Protein AF-A0A7M7M5C5-F1 (afdb_monomer_lite)

Sequence (188 aa):
MLNKRVAFPMTSIQAKDKESSLNKPLNMPPPIQSAINLTTASHPPLLCPSNKNNLKGKMNEININKEETLNNVLTNLEAVINEHISEKNSAEEVKKKLDILKTAWLEDKLNNVIYKNILDLSTALREGNIEKADEIHIALMMYHANLCNTWIPGIRHIILGLKTKMKNSNITYSQSSESNLLLTERNE

Organism: Apis mellifera (NCBI:txid7460)

InterPro domains:
  IPR009917 SRA1/Sec31 [PF07304] (43-161)
  IPR040243 Steroid receptor RNA activator 1 [PTHR18834] (2-178)

Radius of gyration: 30.14 Å; chains: 1; bounding box: 101×54×75 Å

Secondary structure (DSSP, 8-state):
----PPPPP------------------PPPP-----------PPP--------------------HHHHHHHHHHHHHHHHHHH---HHHHHHHHHHHHHHHHHHHTT-S-HHHHHHHHHHHHHHHTT-HHHHHHHHHHHHHH-HHHHTTTHHHHHHHHHHHHHHHHHHHHHHHHTTTTTSSS-----

pLDDT: mean 76.06, std 20.79, range [34.88, 97.81]

Structure (mmCIF, N/CA/C/O backbone):
data_AF-A0A7M7M5C5-F1
#
_entry.id   AF-A0A7M7M5C5-F1
#
loop_
_atom_site.group_PDB
_atom_site.id
_atom_site.type_symbol
_atom_site.label_atom_id
_atom_site.label_alt_id
_atom_site.label_comp_id
_atom_site.label_asym_id
_atom_site.label_entity_id
_atom_site.label_seq_id
_atom_site.pdbx_PDB_ins_code
_atom_site.Cartn_x
_atom_site.Cartn_y
_atom_site.Cartn_z
_atom_site.occupancy
_atom_site.B_iso_or_equiv
_atom_site.auth_seq_id
_atom_site.auth_comp_id
_atom_site.auth_asym_id
_atom_site.auth_atom_id
_atom_site.pdbx_PDB_model_num
ATOM 1 N N . MET A 1 1 ? 14.690 -9.804 53.573 1.00 48.06 1 MET A N 1
ATOM 2 C CA . MET A 1 1 ? 15.971 -9.075 53.424 1.00 48.06 1 MET A CA 1
ATOM 3 C C . MET A 1 1 ? 16.200 -8.797 51.945 1.00 48.06 1 MET A C 1
ATOM 5 O O . MET A 1 1 ? 16.058 -9.709 51.144 1.00 48.06 1 MET A O 1
ATOM 9 N N . LEU A 1 2 ? 16.439 -7.532 51.592 1.00 44.91 2 LEU A N 1
ATOM 10 C CA . LEU A 1 2 ? 16.431 -6.990 50.230 1.00 44.91 2 LEU A CA 1
ATOM 11 C C . LEU A 1 2 ? 17.884 -6.753 49.777 1.00 44.91 2 LEU A C 1
ATOM 13 O O . LEU A 1 2 ? 18.568 -5.907 50.349 1.00 44.91 2 LEU A O 1
ATOM 17 N N . ASN A 1 3 ? 18.371 -7.495 48.781 1.00 58.44 3 ASN A N 1
ATOM 18 C CA . ASN A 1 3 ? 19.753 -7.368 48.308 1.00 58.44 3 ASN A CA 1
ATOM 19 C C . ASN A 1 3 ? 19.907 -6.137 47.397 1.00 58.44 3 ASN A C 1
ATOM 21 O O . ASN A 1 3 ? 19.563 -6.180 46.216 1.00 58.44 3 ASN A O 1
ATOM 25 N N . LYS A 1 4 ? 20.440 -5.039 47.948 1.00 68.50 4 LYS A N 1
ATOM 26 C CA . LYS A 1 4 ? 20.888 -3.857 47.196 1.00 68.50 4 LYS A CA 1
ATOM 27 C C . LYS A 1 4 ? 22.273 -4.131 46.603 1.00 68.50 4 LYS A C 1
ATOM 29 O O . LYS A 1 4 ? 23.232 -4.308 47.347 1.00 68.50 4 LYS A O 1
ATOM 34 N N . ARG A 1 5 ? 22.396 -4.164 45.273 1.00 71.69 5 ARG A N 1
ATOM 35 C CA . ARG A 1 5 ? 23.707 -4.196 44.605 1.00 71.69 5 ARG A CA 1
ATOM 36 C C . ARG A 1 5 ? 24.280 -2.779 44.593 1.00 71.69 5 ARG A C 1
ATOM 38 O O . ARG A 1 5 ? 23.645 -1.861 44.083 1.00 71.69 5 ARG A O 1
ATOM 45 N N . VAL A 1 6 ? 25.448 -2.616 45.205 1.00 63.25 6 VAL A N 1
ATOM 46 C CA . VAL A 1 6 ? 26.216 -1.367 45.255 1.00 63.25 6 VAL A CA 1
ATOM 47 C C . VAL A 1 6 ? 26.986 -1.224 43.936 1.00 63.25 6 VAL A C 1
ATOM 49 O O . VAL A 1 6 ? 27.588 -2.192 43.476 1.00 63.25 6 VAL A O 1
ATOM 52 N N . ALA A 1 7 ? 26.931 -0.049 43.303 1.00 72.81 7 ALA A N 1
ATOM 53 C CA . ALA A 1 7 ? 27.700 0.262 42.097 1.00 72.81 7 ALA A CA 1
ATOM 54 C C . ALA A 1 7 ? 29.139 0.680 42.449 1.00 72.81 7 ALA A C 1
ATOM 56 O O . ALA A 1 7 ? 29.374 1.276 43.500 1.00 72.81 7 ALA A O 1
ATOM 57 N N . PHE A 1 8 ? 30.093 0.385 41.561 1.00 62.22 8 PHE A N 1
ATOM 58 C CA . PHE A 1 8 ? 31.498 0.760 41.735 1.00 62.22 8 PHE A CA 1
ATOM 59 C C . PHE A 1 8 ? 31.765 2.209 41.290 1.00 62.22 8 PHE A C 1
ATOM 61 O O . PHE A 1 8 ? 31.200 2.651 40.287 1.00 62.22 8 PHE A O 1
ATOM 68 N N . PRO A 1 9 ? 32.631 2.949 42.006 1.00 62.91 9 PRO A N 1
ATOM 69 C CA . PRO A 1 9 ? 32.950 4.334 41.683 1.00 62.91 9 PRO A CA 1
ATOM 70 C C . PRO A 1 9 ? 33.915 4.421 40.492 1.00 62.91 9 PRO A C 1
ATOM 72 O O . PRO A 1 9 ? 34.994 3.832 40.510 1.00 62.91 9 PRO A O 1
ATOM 75 N N . MET A 1 10 ? 33.541 5.192 39.468 1.00 57.47 10 MET A N 1
ATOM 76 C CA . MET A 1 10 ? 34.440 5.597 38.383 1.00 57.47 10 MET A CA 1
ATOM 77 C C . MET A 1 10 ? 35.409 6.651 38.924 1.00 57.47 10 MET A C 1
ATOM 79 O O . MET A 1 10 ? 35.001 7.760 39.272 1.00 57.47 10 MET A O 1
ATOM 83 N N . THR A 1 11 ? 36.691 6.308 39.024 1.00 56.91 11 THR A N 1
ATOM 84 C CA . THR A 1 11 ? 37.739 7.256 39.399 1.00 56.91 11 THR A CA 1
ATOM 85 C C . THR A 1 11 ? 37.983 8.241 38.257 1.00 56.91 11 THR A C 1
ATOM 87 O O . THR A 1 11 ? 38.370 7.882 37.148 1.00 56.91 11 THR A O 1
ATOM 90 N N . SER A 1 12 ? 37.732 9.515 38.549 1.00 54.50 12 SER A N 1
ATOM 91 C CA . SER A 1 12 ? 38.170 10.658 37.753 1.00 54.50 12 SER A CA 1
ATOM 92 C C . SER A 1 12 ? 39.686 10.796 37.886 1.00 54.50 12 SER A C 1
ATOM 94 O O . SER A 1 12 ? 40.187 10.964 38.997 1.00 54.50 12 SER A O 1
ATOM 96 N N . ILE A 1 13 ? 40.420 10.725 36.775 1.00 53.00 13 ILE A N 1
ATOM 97 C CA . ILE A 1 13 ? 41.834 11.107 36.732 1.00 53.00 13 ILE A CA 1
ATOM 98 C C . ILE A 1 13 ? 41.933 12.383 35.896 1.00 53.00 13 ILE A C 1
ATOM 100 O O . ILE A 1 13 ? 41.930 12.345 34.669 1.00 53.00 13 ILE A O 1
ATOM 104 N N . GLN A 1 14 ? 42.017 13.520 36.588 1.00 49.03 14 GLN A N 1
ATOM 105 C CA . GLN A 1 14 ? 42.686 14.713 36.078 1.00 49.03 14 GLN A CA 1
ATOM 106 C C . GLN A 1 14 ? 44.136 14.692 36.568 1.00 49.03 14 GLN A C 1
ATOM 108 O O . GLN A 1 14 ? 44.372 14.672 37.774 1.00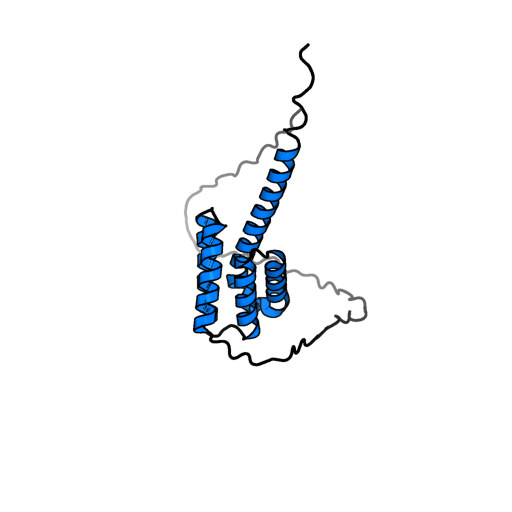 49.03 14 GLN A O 1
ATOM 113 N N . ALA A 1 15 ? 45.096 14.770 35.647 1.00 40.91 15 ALA A N 1
ATOM 114 C CA . ALA A 1 15 ? 46.429 15.301 35.920 1.00 40.91 15 ALA A CA 1
ATOM 115 C C . ALA A 1 15 ? 47.045 15.876 34.632 1.00 40.91 15 ALA A C 1
ATOM 117 O O . ALA A 1 15 ? 46.813 15.371 33.537 1.00 40.91 15 ALA A O 1
ATOM 118 N N . LYS A 1 16 ? 47.766 16.983 34.819 1.00 37.84 16 LYS A N 1
ATOM 119 C CA . LYS A 1 16 ? 48.210 18.002 33.860 1.00 37.84 16 LYS A CA 1
ATOM 120 C C . LYS A 1 16 ? 49.452 17.621 33.034 1.00 37.84 16 LYS A C 1
ATOM 122 O O . LYS A 1 16 ? 50.342 16.944 33.532 1.00 37.84 16 LYS A O 1
ATOM 127 N N . ASP A 1 17 ? 49.484 18.173 31.819 1.00 39.88 17 ASP A N 1
ATOM 128 C CA . ASP A 1 17 ? 50.584 18.640 30.949 1.00 39.88 17 ASP A CA 1
ATOM 129 C C . ASP A 1 17 ? 52.056 18.330 31.314 1.00 39.88 17 ASP A C 1
ATOM 131 O O . ASP A 1 17 ? 52.580 18.863 32.291 1.00 39.88 17 ASP A O 1
ATOM 135 N N . LYS A 1 18 ? 52.788 17.636 30.422 1.00 40.44 18 LYS A N 1
ATOM 136 C CA . LYS A 1 18 ? 53.729 18.240 29.442 1.00 40.44 18 LYS A CA 1
ATOM 137 C C . LYS A 1 18 ? 54.588 17.189 28.699 1.00 40.44 18 LYS A C 1
ATOM 139 O O . LYS A 1 18 ? 55.333 16.440 29.310 1.00 40.44 18 LYS A O 1
ATOM 144 N N . GLU A 1 19 ? 54.533 17.304 27.368 1.00 34.88 19 GLU A N 1
ATOM 145 C CA . GLU A 1 19 ? 55.630 17.185 26.385 1.00 34.88 19 GLU A CA 1
ATOM 146 C C . GLU A 1 19 ? 56.132 15.812 25.865 1.00 34.88 19 GLU A C 1
ATOM 148 O O . GLU A 1 19 ? 56.462 14.891 26.599 1.00 34.88 19 GLU A O 1
ATOM 153 N N . SER A 1 20 ? 56.273 15.793 24.528 1.00 38.62 20 SER A N 1
ATOM 154 C CA . SER A 1 20 ? 57.022 14.875 23.651 1.00 38.62 20 SER A CA 1
ATOM 155 C C . SER A 1 20 ? 56.375 13.560 23.173 1.00 38.62 20 SER A C 1
ATOM 157 O O . SER A 1 20 ? 56.711 12.465 23.605 1.00 38.62 20 SER A O 1
ATOM 159 N N . SER A 1 21 ? 55.501 13.731 22.175 1.00 45.44 21 SER A N 1
ATOM 160 C CA . SER A 1 21 ? 55.434 13.066 20.855 1.00 45.44 21 SER A CA 1
ATOM 161 C C . SER A 1 21 ? 55.885 11.605 20.653 1.00 45.44 21 SER A C 1
ATOM 163 O O . SER A 1 21 ? 57.030 11.230 20.883 1.00 45.44 21 SER A O 1
ATOM 165 N N . LEU A 1 22 ? 54.975 10.898 19.966 1.00 49.28 22 LEU A N 1
ATOM 166 C CA . LEU A 1 22 ? 55.082 9.627 19.245 1.00 49.28 22 LEU A CA 1
ATOM 167 C C . LEU A 1 22 ? 55.002 8.359 20.099 1.00 49.28 22 LEU A C 1
ATOM 169 O O . LEU A 1 22 ? 56.012 7.861 20.566 1.00 49.28 22 LEU A O 1
ATOM 173 N N . ASN A 1 23 ? 53.784 7.813 20.225 1.00 43.50 23 ASN A N 1
ATOM 174 C CA . ASN A 1 23 ? 53.456 6.395 20.004 1.00 43.50 23 ASN A CA 1
ATOM 175 C C . ASN A 1 23 ? 51.927 6.213 20.090 1.00 43.50 23 ASN A C 1
ATOM 177 O O . ASN A 1 23 ? 51.321 6.345 21.149 1.00 43.50 23 ASN A O 1
ATOM 181 N N . LYS A 1 24 ? 51.288 5.946 18.948 1.00 58.41 24 LYS A N 1
ATOM 182 C CA . LYS A 1 24 ? 49.850 5.663 18.827 1.00 58.41 24 LYS A CA 1
ATOM 183 C C . LYS A 1 24 ? 49.624 4.168 19.096 1.00 58.41 24 LYS A C 1
ATOM 185 O O . LYS A 1 24 ? 50.135 3.372 18.309 1.00 58.41 24 LYS A O 1
ATOM 190 N N . PRO A 1 25 ? 48.845 3.743 20.106 1.00 44.62 25 PRO A N 1
ATOM 191 C CA . PRO A 1 25 ? 48.351 2.380 20.129 1.00 44.62 25 PRO A CA 1
ATOM 192 C C . PRO A 1 25 ? 47.195 2.283 19.134 1.00 44.62 25 PRO A C 1
ATOM 194 O O . PRO A 1 25 ? 46.132 2.889 19.278 1.00 44.62 25 PRO A O 1
ATOM 197 N N . LEU A 1 26 ? 47.459 1.551 18.061 1.00 47.94 26 LEU A N 1
ATOM 198 C CA . LEU A 1 26 ? 46.464 1.060 17.132 1.00 47.94 26 LEU A CA 1
ATOM 199 C C . LEU A 1 26 ? 45.606 0.041 17.899 1.00 47.94 26 LEU A C 1
ATOM 201 O O . LEU A 1 26 ? 46.068 -1.063 18.178 1.00 47.94 26 LEU A O 1
ATOM 205 N N . ASN A 1 27 ? 44.376 0.409 18.260 1.00 52.03 27 ASN A N 1
ATOM 206 C CA . ASN A 1 27 ? 43.363 -0.544 18.715 1.00 52.03 27 ASN A CA 1
ATOM 207 C C . ASN A 1 27 ? 42.979 -1.451 17.532 1.00 52.03 27 ASN A C 1
ATOM 209 O O . ASN A 1 27 ? 41.954 -1.243 16.886 1.00 52.03 27 ASN A O 1
ATOM 213 N N . MET A 1 28 ? 43.827 -2.428 17.210 1.00 65.31 28 MET A N 1
ATOM 214 C CA . MET A 1 28 ? 43.408 -3.598 16.447 1.00 65.31 28 MET A CA 1
ATOM 215 C C . MET A 1 28 ? 42.808 -4.629 17.412 1.00 65.31 28 MET A C 1
ATOM 217 O O . MET A 1 28 ? 43.329 -4.800 18.518 1.00 65.31 28 MET A O 1
ATOM 221 N N . PRO A 1 29 ? 41.740 -5.340 17.015 1.00 65.56 29 PRO A N 1
ATOM 222 C CA . PRO A 1 29 ? 41.323 -6.544 17.719 1.00 65.56 29 PRO A CA 1
ATOM 223 C C . PRO A 1 29 ? 42.447 -7.598 17.660 1.00 65.56 29 PRO A C 1
ATOM 225 O O . PRO A 1 29 ? 43.264 -7.576 16.734 1.00 65.56 29 PRO A O 1
ATOM 228 N N . PRO A 1 30 ? 42.519 -8.511 18.642 1.00 66.19 30 PRO A N 1
ATOM 229 C CA . PRO A 1 30 ? 43.594 -9.491 18.713 1.00 66.19 30 PRO A CA 1
ATOM 230 C C . PRO A 1 30 ? 43.588 -10.401 17.472 1.00 66.19 30 PRO A C 1
ATOM 232 O O . PRO A 1 30 ? 42.514 -10.763 16.981 1.00 66.19 30 PRO A O 1
ATOM 235 N N . PRO A 1 31 ? 44.765 -10.808 16.965 1.00 58.09 31 PRO A N 1
ATOM 236 C CA . PRO A 1 31 ? 44.844 -11.785 15.895 1.00 58.09 31 PRO A CA 1
ATOM 237 C C . PRO A 1 31 ? 44.348 -13.135 16.421 1.00 58.09 31 PRO A C 1
ATOM 239 O O . PRO A 1 31 ? 44.915 -13.702 17.356 1.00 58.09 31 PRO A O 1
ATOM 242 N N . ILE A 1 32 ? 43.281 -13.653 15.814 1.00 56.41 32 ILE A N 1
ATOM 243 C CA . ILE A 1 32 ? 42.791 -15.009 16.059 1.00 56.41 32 ILE A CA 1
ATOM 244 C C . ILE A 1 32 ? 43.814 -15.971 15.451 1.00 56.41 32 ILE A C 1
ATOM 246 O O . ILE A 1 32 ? 43.762 -16.304 14.270 1.00 56.41 32 ILE A O 1
ATOM 250 N N . GLN A 1 33 ? 44.783 -16.395 16.257 1.00 58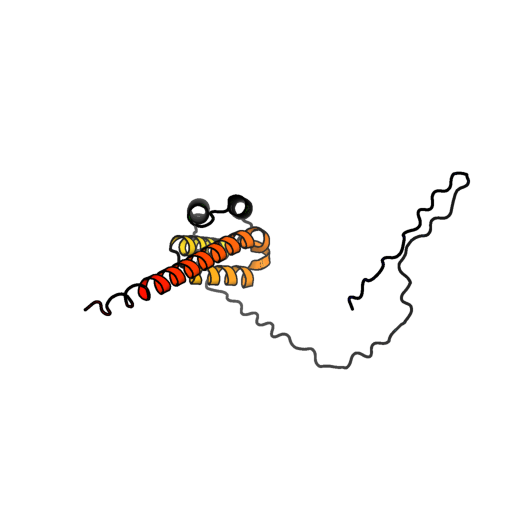.72 33 GLN A N 1
ATOM 251 C CA . GLN A 1 33 ? 45.607 -17.555 15.953 1.00 58.72 33 GLN A CA 1
ATOM 252 C C . GLN A 1 33 ? 44.926 -18.787 16.534 1.00 58.72 33 GLN A C 1
ATOM 254 O O . GLN A 1 33 ? 45.014 -19.082 17.722 1.00 58.72 33 GLN A O 1
ATOM 259 N N . SER A 1 34 ? 44.213 -19.507 15.683 1.00 54.41 34 SER A N 1
ATOM 260 C CA . SER A 1 34 ? 44.109 -20.962 15.766 1.00 54.41 34 SER A CA 1
ATOM 261 C C . SER A 1 34 ? 43.474 -21.448 14.476 1.00 54.41 34 SER A C 1
ATOM 263 O O . SER A 1 34 ? 42.290 -21.248 14.216 1.00 54.41 34 SER A O 1
ATOM 265 N N . ALA A 1 35 ? 44.298 -22.087 13.651 1.00 60.16 35 ALA A N 1
ATOM 266 C CA . ALA A 1 35 ? 43.831 -22.978 12.610 1.00 60.16 35 ALA A CA 1
ATOM 267 C C . ALA A 1 35 ? 43.104 -24.148 13.287 1.00 60.16 35 ALA A C 1
ATOM 269 O O . ALA A 1 35 ? 43.689 -25.184 13.593 1.00 60.16 35 ALA A O 1
ATOM 270 N N . ILE A 1 36 ? 41.820 -23.964 13.570 1.00 55.50 36 ILE A N 1
ATOM 271 C CA . ILE A 1 36 ? 40.906 -25.082 13.741 1.00 55.50 36 ILE A CA 1
ATOM 272 C C . ILE A 1 36 ? 40.648 -25.619 12.340 1.00 55.50 36 ILE A C 1
ATOM 274 O O . ILE A 1 36 ? 39.896 -25.037 11.561 1.00 55.50 36 ILE A O 1
ATOM 278 N N . ASN A 1 37 ? 41.304 -26.733 12.021 1.00 56.34 37 ASN A N 1
ATOM 279 C CA . ASN A 1 37 ? 40.856 -27.624 10.962 1.00 56.34 37 ASN A CA 1
ATOM 280 C C . ASN A 1 37 ? 39.461 -28.116 11.363 1.00 56.34 37 ASN A C 1
ATOM 282 O O . ASN A 1 37 ? 39.312 -29.110 12.071 1.00 56.34 37 ASN A O 1
ATOM 286 N N . LEU A 1 38 ? 38.433 -27.361 10.979 1.00 51.88 38 LEU A N 1
ATOM 287 C CA . LEU A 1 38 ? 37.055 -27.804 11.064 1.00 51.88 38 LEU A CA 1
ATOM 288 C C . LEU A 1 38 ? 36.910 -28.930 10.044 1.00 51.88 38 LEU A C 1
ATOM 290 O O . LEU A 1 38 ? 36.733 -28.685 8.853 1.00 51.88 38 LEU A O 1
ATOM 294 N N . THR A 1 39 ? 37.029 -30.171 10.511 1.00 57.44 39 THR A N 1
ATOM 295 C CA . THR A 1 39 ? 36.629 -31.348 9.744 1.00 57.44 39 THR A CA 1
ATOM 296 C C . THR A 1 39 ? 35.139 -31.212 9.470 1.00 57.44 39 THR A C 1
ATOM 298 O O . THR A 1 39 ? 34.298 -31.522 10.313 1.00 57.44 39 THR A O 1
ATOM 301 N N . THR A 1 40 ? 34.802 -30.681 8.298 1.00 59.16 40 THR A N 1
ATOM 302 C CA . THR A 1 40 ? 33.428 -30.638 7.821 1.00 59.16 40 THR A CA 1
ATOM 303 C C . THR A 1 40 ? 32.999 -32.086 7.630 1.00 59.16 40 THR A C 1
ATOM 305 O O . THR A 1 40 ? 33.582 -32.797 6.808 1.00 59.16 40 THR A O 1
ATOM 308 N N . ALA A 1 41 ? 32.018 -32.558 8.395 1.00 63.88 41 ALA A N 1
ATOM 309 C CA . ALA A 1 41 ? 31.399 -33.841 8.104 1.00 63.88 41 ALA A CA 1
ATOM 310 C C . ALA A 1 41 ? 30.885 -33.804 6.657 1.00 63.88 41 ALA A C 1
ATOM 312 O O . ALA A 1 41 ? 30.217 -32.840 6.273 1.00 63.88 41 ALA A O 1
ATOM 313 N N . SER A 1 42 ? 31.211 -34.828 5.864 1.00 59.34 42 SER A N 1
ATOM 314 C CA . SER A 1 42 ? 30.653 -35.025 4.525 1.00 59.34 42 SER A CA 1
ATOM 315 C C . SER A 1 42 ? 29.167 -35.339 4.682 1.00 59.34 42 SER A C 1
ATOM 317 O O . SER A 1 42 ? 28.763 -36.489 4.822 1.00 59.34 42 SER A O 1
ATOM 319 N N . HIS A 1 43 ? 28.353 -34.294 4.784 1.00 68.94 43 HIS A N 1
ATOM 320 C CA . HIS A 1 43 ? 26.912 -34.414 4.692 1.00 68.94 43 HIS A CA 1
ATOM 321 C C . HIS A 1 43 ? 26.527 -34.153 3.235 1.00 68.94 43 HIS A C 1
ATOM 323 O O . HIS A 1 43 ? 27.117 -33.278 2.591 1.00 68.94 43 HIS A O 1
ATOM 329 N N . PRO A 1 44 ? 25.568 -34.915 2.688 1.00 71.38 44 PRO A N 1
ATOM 330 C CA . PRO A 1 44 ? 25.013 -34.622 1.379 1.00 71.38 44 PRO A CA 1
ATOM 331 C C . PRO A 1 44 ? 24.565 -33.156 1.349 1.00 71.38 44 PRO A C 1
ATOM 333 O O . PRO A 1 44 ? 23.958 -32.702 2.327 1.00 71.38 44 PRO A O 1
ATOM 336 N N . PRO A 1 45 ? 24.847 -32.401 0.273 1.00 66.81 45 PRO A N 1
ATOM 337 C CA . PRO A 1 45 ? 24.316 -31.057 0.144 1.00 66.81 45 PRO A CA 1
ATOM 338 C C . PRO A 1 45 ? 22.797 -31.142 0.281 1.00 66.81 45 PRO A C 1
ATOM 340 O O . PRO A 1 45 ? 22.143 -31.905 -0.434 1.00 66.81 45 PRO A O 1
ATOM 343 N N . LEU A 1 46 ? 22.242 -30.381 1.224 1.00 62.47 46 LEU A N 1
ATOM 344 C CA . LEU A 1 46 ? 20.807 -30.168 1.290 1.00 62.47 46 LEU A CA 1
ATOM 345 C C . LEU A 1 46 ? 20.425 -29.499 -0.026 1.00 62.47 46 LEU A C 1
ATOM 347 O O . LEU A 1 46 ? 20.689 -28.315 -0.238 1.00 62.47 46 LEU A O 1
ATOM 351 N N . LEU A 1 47 ? 19.860 -30.284 -0.941 1.00 64.25 47 LEU A N 1
ATOM 352 C CA . LEU A 1 47 ? 19.192 -29.760 -2.113 1.00 64.25 47 LEU A CA 1
ATOM 353 C C . LEU A 1 47 ? 18.063 -28.885 -1.581 1.00 64.25 47 LEU A C 1
ATOM 355 O O . LEU A 1 47 ? 17.014 -29.383 -1.176 1.00 64.25 47 LEU A O 1
ATOM 359 N N . CYS A 1 48 ? 18.293 -27.573 -1.545 1.00 62.84 48 CYS A N 1
ATOM 360 C CA . CYS A 1 48 ? 17.208 -26.618 -1.450 1.00 62.84 48 CYS A CA 1
ATOM 361 C C . CYS A 1 48 ? 16.205 -27.012 -2.537 1.00 62.84 48 CYS A C 1
ATOM 363 O O . CYS A 1 48 ? 16.611 -27.098 -3.704 1.00 62.84 48 CYS A O 1
ATOM 365 N N . PRO A 1 49 ? 14.920 -27.236 -2.219 1.00 56.56 49 PRO A N 1
ATOM 366 C CA . PRO A 1 49 ? 13.898 -27.254 -3.241 1.00 56.56 49 PRO A CA 1
ATOM 367 C C . PRO A 1 49 ? 13.889 -25.844 -3.828 1.00 56.56 49 PRO A C 1
ATOM 369 O O . PRO A 1 49 ? 13.245 -24.931 -3.316 1.00 56.56 49 PRO A O 1
ATOM 372 N N . SER A 1 50 ? 14.673 -25.634 -4.886 1.00 56.66 50 SER A N 1
ATOM 373 C CA . SER A 1 50 ? 14.532 -24.487 -5.763 1.00 56.66 50 SER A CA 1
ATOM 374 C C . SER A 1 50 ? 13.237 -24.730 -6.511 1.00 56.66 50 SER A C 1
ATOM 376 O O . SER A 1 50 ? 13.219 -25.168 -7.658 1.00 56.66 50 SER A O 1
ATOM 378 N N . ASN A 1 51 ? 12.126 -24.505 -5.814 1.00 55.78 51 ASN A N 1
ATOM 379 C CA . ASN A 1 51 ? 10.830 -24.453 -6.431 1.00 55.78 51 ASN A CA 1
ATOM 380 C C . ASN A 1 51 ? 10.778 -23.127 -7.186 1.00 55.78 51 ASN A C 1
ATOM 382 O O . ASN A 1 51 ? 10.163 -22.153 -6.756 1.00 55.78 51 ASN A O 1
ATOM 386 N N . LYS A 1 52 ? 11.478 -23.082 -8.325 1.00 54.81 52 LYS A N 1
ATOM 387 C CA . LYS A 1 52 ? 11.223 -22.134 -9.403 1.00 54.81 52 LYS A CA 1
ATOM 388 C C . LYS A 1 52 ? 9.878 -22.510 -10.016 1.00 54.81 52 LYS A C 1
ATOM 390 O O . LYS A 1 52 ? 9.792 -22.856 -11.193 1.00 54.81 52 LYS A O 1
ATOM 395 N N . ASN A 1 53 ? 8.823 -22.400 -9.212 1.00 48.12 53 ASN A N 1
ATOM 396 C CA . ASN A 1 53 ? 7.492 -22.176 -9.721 1.00 48.12 53 ASN A CA 1
ATOM 397 C C . ASN A 1 53 ? 7.545 -20.795 -10.359 1.00 48.12 53 ASN A C 1
ATOM 399 O O . ASN A 1 53 ? 7.228 -19.777 -9.752 1.00 48.12 53 ASN A O 1
ATOM 403 N N . ASN A 1 54 ? 8.017 -20.783 -11.605 1.00 49.88 54 ASN A N 1
ATOM 404 C CA . ASN A 1 54 ? 7.694 -19.758 -12.563 1.00 49.88 54 ASN A CA 1
ATOM 405 C C . ASN A 1 54 ? 6.174 -19.802 -12.686 1.00 49.88 54 ASN A C 1
ATOM 407 O O . ASN A 1 54 ? 5.625 -20.459 -13.568 1.00 49.88 54 ASN A O 1
ATOM 411 N N . LEU A 1 55 ? 5.491 -19.094 -11.787 1.00 53.28 55 LEU A N 1
ATOM 412 C CA . LEU A 1 55 ? 4.179 -18.537 -12.044 1.00 53.28 55 LEU A CA 1
ATOM 413 C C . LEU A 1 55 ? 4.379 -17.522 -13.171 1.00 53.28 55 LEU A C 1
ATOM 415 O O . LEU A 1 55 ? 4.325 -16.312 -12.985 1.00 53.28 55 LEU A O 1
ATOM 419 N N . LYS A 1 56 ? 4.615 -18.044 -14.379 1.00 47.72 56 LYS A N 1
ATOM 420 C CA . LYS A 1 56 ? 4.378 -17.370 -15.645 1.00 47.72 56 LYS A CA 1
ATOM 421 C C . LYS A 1 56 ? 2.861 -17.326 -15.792 1.00 47.72 56 LYS A C 1
ATOM 423 O O . LYS A 1 56 ? 2.277 -17.962 -16.664 1.00 47.72 56 LYS A O 1
ATOM 428 N N . GLY A 1 57 ? 2.219 -16.641 -14.844 1.00 50.31 57 GLY A N 1
ATOM 429 C CA . GLY A 1 57 ? 0.835 -16.242 -14.941 1.00 50.31 57 GLY A CA 1
ATOM 430 C C . GLY A 1 57 ? 0.759 -15.439 -16.219 1.00 50.31 57 GLY A C 1
ATOM 431 O O . GLY A 1 57 ? 1.425 -14.414 -16.337 1.00 50.31 57 GLY A O 1
ATOM 432 N N . LYS A 1 58 ? 0.060 -16.016 -17.197 1.00 47.41 58 LYS A N 1
ATOM 433 C CA . LYS A 1 58 ? -0.363 -15.429 -18.463 1.00 47.41 58 LYS A CA 1
ATOM 434 C C . LYS A 1 58 ? -0.367 -13.903 -18.342 1.00 47.41 58 LYS A C 1
ATOM 436 O O . LYS A 1 58 ? -1.282 -13.335 -17.747 1.00 47.41 58 LYS A O 1
ATOM 441 N N . MET A 1 59 ? 0.708 -13.269 -18.819 1.00 48.69 59 MET A N 1
ATOM 442 C CA . MET A 1 59 ? 0.808 -11.818 -18.907 1.00 48.69 59 MET A CA 1
ATOM 443 C C . MET A 1 59 ? -0.201 -11.411 -19.968 1.00 48.69 59 MET A C 1
ATOM 445 O O . MET A 1 59 ? 0.115 -11.306 -21.146 1.00 48.69 59 MET A O 1
ATOM 449 N N . ASN A 1 60 ? -1.455 -11.263 -19.555 1.00 49.25 60 ASN A N 1
ATOM 450 C CA . ASN A 1 60 ? -2.343 -10.369 -20.256 1.00 49.25 60 ASN A CA 1
ATOM 451 C C . ASN A 1 60 ? -1.657 -9.010 -20.094 1.00 49.25 60 ASN A C 1
ATOM 453 O O . ASN A 1 60 ? -1.567 -8.503 -18.972 1.00 49.25 60 ASN A O 1
ATOM 457 N N . GLU A 1 61 ? -1.085 -8.479 -21.172 1.00 55.28 61 GLU A N 1
ATOM 458 C CA . GLU A 1 61 ? -0.753 -7.061 -21.261 1.00 55.28 61 GLU A CA 1
ATOM 459 C C . GLU A 1 61 ? -2.068 -6.301 -21.108 1.00 55.28 61 GLU A C 1
ATOM 461 O O . GLU A 1 61 ? -2.772 -5.985 -22.061 1.00 55.28 61 GLU A O 1
ATOM 466 N N . ILE A 1 62 ? -2.475 -6.110 -19.859 1.00 57.62 62 ILE A N 1
ATOM 467 C CA . ILE A 1 62 ? -3.527 -5.179 -19.523 1.00 57.62 62 ILE A CA 1
ATOM 468 C C . ILE A 1 62 ? -2.881 -3.829 -19.790 1.00 57.62 62 ILE A C 1
ATOM 470 O O . ILE A 1 62 ? -1.905 -3.474 -19.126 1.00 57.62 62 ILE A O 1
ATOM 474 N N . ASN A 1 63 ? -3.382 -3.135 -20.807 1.00 69.12 63 ASN A N 1
ATOM 475 C CA . ASN A 1 63 ? -3.054 -1.744 -21.062 1.00 69.12 63 ASN A CA 1
ATOM 476 C C . ASN A 1 63 ? -3.632 -0.920 -19.904 1.00 69.12 63 ASN A C 1
ATOM 478 O O . ASN A 1 63 ? -4.783 -0.489 -19.942 1.00 69.12 63 ASN A O 1
ATOM 482 N N . ILE A 1 64 ? -2.874 -0.826 -18.813 1.00 77.81 64 ILE A N 1
ATOM 483 C CA . ILE A 1 64 ? -3.243 -0.045 -17.640 1.00 77.81 64 ILE A CA 1
ATOM 484 C C . ILE A 1 64 ? -2.913 1.413 -17.953 1.00 77.81 64 ILE A C 1
ATOM 486 O O . ILE A 1 64 ? -1.750 1.755 -18.172 1.00 77.81 64 ILE A O 1
ATOM 490 N N . ASN A 1 65 ? -3.926 2.283 -17.932 1.00 89.12 65 ASN A N 1
ATOM 491 C CA . ASN A 1 65 ? -3.707 3.726 -17.927 1.00 89.12 65 ASN A CA 1
ATOM 492 C C . ASN A 1 65 ? -3.012 4.108 -16.608 1.00 89.12 65 ASN A C 1
ATOM 494 O O . ASN A 1 65 ? -3.662 4.214 -15.564 1.00 89.12 65 ASN A O 1
ATOM 498 N N . LYS A 1 66 ? -1.677 4.236 -16.638 1.00 88.00 66 LYS A N 1
ATOM 499 C CA . LYS A 1 66 ? -0.839 4.393 -15.437 1.00 88.00 66 LYS A CA 1
ATOM 500 C C . LYS A 1 66 ? -1.209 5.628 -14.613 1.00 88.00 66 LYS A C 1
ATOM 502 O O . LYS A 1 66 ? -1.183 5.539 -13.389 1.00 88.00 66 LYS A O 1
ATOM 507 N N . GLU A 1 67 ? -1.559 6.731 -15.271 1.00 91.00 67 GLU A N 1
ATOM 508 C CA . GLU A 1 67 ? -1.879 8.011 -14.624 1.00 91.00 67 GLU A CA 1
ATOM 509 C C . GLU A 1 67 ? -3.216 7.933 -13.876 1.00 91.00 67 GLU A C 1
ATOM 511 O O . GLU A 1 67 ? -3.298 8.199 -12.679 1.00 91.00 67 GLU A O 1
ATOM 516 N N . GLU A 1 68 ? -4.262 7.478 -14.570 1.00 92.44 68 GLU A N 1
ATOM 517 C CA . GLU A 1 68 ? -5.597 7.299 -13.993 1.00 92.44 68 GLU A CA 1
ATOM 518 C C . GLU A 1 68 ? -5.577 6.278 -12.852 1.00 92.44 68 GLU A C 1
ATOM 520 O O . GLU A 1 68 ? -6.157 6.498 -11.789 1.00 92.44 68 GLU A O 1
ATOM 525 N N . THR A 1 69 ? -4.839 5.183 -13.040 1.00 93.62 69 THR A N 1
ATOM 526 C CA . THR A 1 69 ? -4.683 4.145 -12.018 1.00 93.62 69 THR A CA 1
ATOM 527 C C . THR A 1 69 ? -3.985 4.688 -10.778 1.00 93.62 69 THR A C 1
ATOM 529 O O . THR A 1 69 ? -4.446 4.435 -9.666 1.00 93.62 69 THR A O 1
ATOM 532 N N . LEU A 1 70 ? -2.908 5.463 -10.948 1.00 94.94 70 LEU A N 1
ATOM 533 C CA . LEU A 1 70 ? -2.222 6.107 -9.832 1.00 94.94 70 LEU A CA 1
ATOM 534 C C . LEU A 1 70 ? -3.160 7.061 -9.086 1.00 94.94 70 LEU A C 1
ATOM 536 O O . LEU A 1 70 ? -3.225 7.010 -7.859 1.00 94.94 70 LEU A O 1
ATOM 540 N N . ASN A 1 71 ? -3.919 7.890 -9.805 1.00 95.50 71 ASN A N 1
ATOM 541 C CA . ASN A 1 71 ? -4.867 8.813 -9.186 1.00 95.50 71 ASN A CA 1
ATOM 542 C C . ASN A 1 71 ? -5.938 8.073 -8.365 1.00 95.50 71 ASN A C 1
ATOM 544 O O . ASN A 1 71 ? -6.227 8.458 -7.229 1.00 95.50 71 ASN A O 1
ATOM 548 N N . ASN A 1 72 ? -6.474 6.974 -8.901 1.00 95.50 72 ASN A N 1
ATOM 549 C CA . ASN A 1 72 ? -7.444 6.133 -8.201 1.00 95.50 72 ASN A CA 1
ATOM 550 C C . ASN A 1 72 ? -6.838 5.499 -6.941 1.00 95.50 72 ASN A C 1
ATOM 552 O O . ASN A 1 72 ? -7.444 5.557 -5.872 1.00 95.50 72 ASN A O 1
ATOM 556 N N . VAL A 1 73 ? -5.622 4.955 -7.039 1.00 96.62 73 VAL A N 1
ATOM 557 C CA . VAL A 1 73 ? -4.886 4.377 -5.903 1.00 96.62 73 VAL A CA 1
ATOM 558 C C . VAL A 1 73 ? -4.670 5.408 -4.799 1.00 96.62 73 VAL A C 1
ATOM 560 O O . VAL A 1 73 ? -4.961 5.124 -3.637 1.00 96.62 73 VAL A O 1
ATOM 563 N N . LEU A 1 74 ? -4.170 6.598 -5.141 1.00 96.69 74 LEU A N 1
ATOM 564 C CA . LEU A 1 74 ? -3.894 7.651 -4.163 1.00 96.69 74 LEU A CA 1
ATOM 565 C C . LEU A 1 74 ? -5.181 8.126 -3.495 1.00 96.69 74 LEU A C 1
ATOM 567 O O . LEU A 1 74 ? -5.251 8.148 -2.270 1.00 96.69 74 LEU A O 1
ATOM 571 N N . THR A 1 75 ? -6.228 8.387 -4.279 1.00 96.94 75 THR A N 1
ATOM 572 C CA . THR A 1 75 ? -7.545 8.774 -3.756 1.00 96.94 75 THR A CA 1
ATOM 573 C C . THR A 1 75 ? -8.094 7.709 -2.802 1.00 96.94 75 THR A C 1
ATOM 575 O O . THR A 1 75 ? -8.598 8.026 -1.720 1.00 96.94 75 THR A O 1
ATOM 578 N N . ASN A 1 76 ? -7.961 6.427 -3.166 1.00 96.75 76 ASN A N 1
ATOM 579 C CA . ASN A 1 76 ? -8.358 5.295 -2.333 1.00 96.75 76 ASN A CA 1
ATOM 580 C C . ASN A 1 76 ? -7.585 5.251 -1.009 1.00 96.75 76 ASN A C 1
ATOM 582 O O . ASN A 1 76 ? -8.171 5.225 0.073 1.00 96.75 76 ASN A O 1
ATOM 586 N N . LEU A 1 77 ? -6.261 5.303 -1.061 1.00 96.19 77 LEU A N 1
ATOM 587 C CA . LEU A 1 77 ? -5.447 5.206 0.146 1.00 96.19 77 LEU A CA 1
ATOM 588 C C . LEU A 1 77 ? -5.610 6.439 1.045 1.00 96.19 77 LEU A C 1
ATOM 590 O O . LEU A 1 77 ? -5.754 6.287 2.255 1.00 96.19 77 LEU A O 1
ATOM 594 N N . GLU A 1 78 ? -5.689 7.642 0.478 1.00 95.31 78 GLU A N 1
ATOM 595 C CA . GLU A 1 78 ? -5.866 8.880 1.241 1.00 95.31 78 GLU A CA 1
ATOM 596 C C . GLU A 1 78 ? -7.162 8.899 2.041 1.00 95.31 78 GLU A C 1
ATOM 598 O O . GLU A 1 78 ? -7.127 9.188 3.239 1.00 95.31 78 GLU A O 1
ATOM 603 N N . ALA A 1 79 ? -8.304 8.561 1.433 1.00 95.19 79 ALA A N 1
ATOM 604 C CA . ALA A 1 79 ? -9.532 8.577 2.223 1.00 95.19 79 ALA A CA 1
ATOM 605 C C . ALA A 1 79 ? -9.580 7.432 3.251 1.00 95.19 79 ALA A C 1
ATOM 607 O O . ALA A 1 79 ? -10.152 7.631 4.314 1.00 95.19 79 ALA A O 1
ATOM 608 N N . VAL A 1 80 ? -8.925 6.280 3.014 1.00 95.06 80 VAL A N 1
ATOM 609 C CA . VAL A 1 80 ? -8.790 5.244 4.064 1.00 95.06 80 VAL A CA 1
ATOM 610 C C . VAL A 1 80 ? -7.951 5.773 5.233 1.00 95.06 80 VAL A C 1
ATOM 612 O O . VAL A 1 80 ? -8.326 5.600 6.391 1.00 95.06 80 VAL A O 1
ATOM 615 N N . ILE A 1 81 ? -6.836 6.455 4.956 1.00 93.75 81 ILE A N 1
ATOM 616 C CA . ILE A 1 81 ? -5.994 7.067 5.994 1.00 93.75 81 ILE A CA 1
ATOM 617 C C . ILE A 1 81 ? -6.809 8.075 6.808 1.00 93.75 81 ILE A C 1
ATOM 619 O O . ILE A 1 81 ? -6.806 8.008 8.034 1.00 93.75 81 ILE A O 1
ATOM 623 N N . ASN A 1 82 ? -7.533 8.975 6.140 1.00 91.81 82 ASN A N 1
ATOM 624 C CA . ASN A 1 82 ? -8.307 10.019 6.812 1.00 91.81 82 ASN A CA 1
ATOM 625 C C . ASN A 1 82 ? -9.486 9.455 7.629 1.00 91.81 82 ASN A C 1
ATOM 627 O O . ASN A 1 82 ? -9.838 10.031 8.655 1.00 91.81 82 ASN A O 1
ATOM 631 N N . GLU A 1 83 ? -10.093 8.346 7.200 1.00 90.94 83 GLU A N 1
ATOM 632 C CA . GLU A 1 83 ? -11.224 7.726 7.900 1.00 90.94 83 GLU A CA 1
ATOM 633 C C . GLU A 1 83 ? -10.790 6.841 9.080 1.00 90.94 83 GLU A C 1
ATOM 635 O O . GLU A 1 83 ? -11.477 6.771 10.104 1.00 90.94 83 GLU A O 1
ATOM 640 N N . HIS A 1 84 ? -9.662 6.137 8.952 1.00 87.38 84 HIS A N 1
ATOM 641 C CA . HIS A 1 84 ? -9.317 5.046 9.869 1.00 87.38 84 HIS A CA 1
ATOM 642 C C . HIS A 1 84 ? -8.060 5.279 10.706 1.00 87.38 84 HIS A C 1
ATOM 644 O O . HIS A 1 84 ? -7.891 4.598 11.717 1.00 87.38 84 HIS A O 1
ATOM 650 N N . ILE A 1 85 ? -7.194 6.224 10.337 1.00 88.62 85 ILE A N 1
ATOM 651 C CA . ILE A 1 85 ? -5.975 6.538 11.091 1.00 88.62 85 ILE A CA 1
ATOM 652 C C . ILE A 1 85 ? -6.171 7.872 11.811 1.00 88.62 85 ILE A C 1
ATOM 654 O O . ILE A 1 85 ? -5.914 8.942 11.268 1.00 88.62 85 ILE A O 1
ATOM 658 N N . SER A 1 86 ? -6.630 7.806 13.063 1.00 84.69 86 SER A N 1
ATOM 659 C CA . SER A 1 86 ? -6.901 9.005 13.872 1.00 84.69 86 SER A CA 1
ATOM 660 C C . SER A 1 86 ? -5.636 9.659 14.437 1.00 84.69 86 SER A C 1
ATOM 662 O O . SER A 1 86 ? -5.634 10.853 14.736 1.00 84.69 86 SER A O 1
ATOM 664 N N . GLU A 1 87 ? -4.554 8.898 14.610 1.00 88.50 87 GLU A N 1
ATOM 665 C CA . GLU A 1 87 ? -3.304 9.437 15.139 1.00 88.50 87 GLU A CA 1
ATOM 666 C C . GLU A 1 87 ? -2.554 10.215 14.053 1.00 88.50 87 GLU A C 1
ATOM 668 O O . GLU A 1 87 ? -2.080 9.648 13.067 1.00 88.50 87 GLU A O 1
ATOM 673 N N . LYS A 1 88 ? -2.404 11.527 14.265 1.00 88.62 88 LYS A N 1
ATOM 674 C CA . LYS A 1 88 ? -1.788 12.449 13.301 1.00 88.62 88 LYS A CA 1
ATOM 675 C C . LYS A 1 88 ? -0.382 12.022 12.871 1.00 88.62 88 LYS A C 1
ATOM 677 O O . LYS A 1 88 ? -0.085 12.056 11.681 1.00 88.62 88 LYS A O 1
ATOM 682 N N . ASN A 1 89 ? 0.462 11.621 13.821 1.00 89.50 89 ASN A N 1
ATOM 683 C CA . ASN A 1 89 ? 1.846 11.230 13.539 1.00 89.50 89 ASN A CA 1
ATOM 684 C C . ASN A 1 89 ? 1.899 9.967 12.668 1.00 89.50 89 ASN A C 1
ATOM 686 O O . ASN A 1 89 ? 2.622 9.931 11.675 1.00 89.50 89 ASN A O 1
ATOM 690 N N . SER A 1 90 ? 1.071 8.974 12.995 1.00 89.94 90 SER A N 1
ATOM 691 C CA . SER A 1 90 ? 0.938 7.738 12.222 1.00 89.94 90 SER A CA 1
ATOM 692 C C . SER A 1 90 ? 0.382 8.006 10.819 1.00 89.94 90 SER A C 1
ATOM 694 O O . SER A 1 90 ? 0.917 7.502 9.832 1.00 89.94 90 SER A O 1
ATOM 696 N N . ALA A 1 91 ? -0.629 8.872 10.688 1.00 92.94 91 ALA A N 1
ATOM 697 C CA . ALA A 1 91 ? -1.157 9.279 9.387 1.00 92.94 91 ALA A CA 1
ATOM 698 C C . ALA A 1 91 ? -0.105 10.010 8.533 1.00 92.94 91 ALA A C 1
ATOM 700 O O . ALA A 1 91 ? -0.021 9.780 7.327 1.00 92.94 91 ALA A O 1
ATOM 701 N N . GLU A 1 92 ? 0.719 10.869 9.139 1.00 94.75 92 GLU A N 1
ATOM 702 C CA . GLU A 1 92 ? 1.804 11.569 8.445 1.00 94.75 92 GLU A CA 1
ATOM 703 C C . GLU A 1 92 ? 2.896 10.603 7.968 1.00 94.75 92 GLU A C 1
ATOM 705 O O . GLU A 1 92 ? 3.368 10.713 6.836 1.00 94.75 92 GLU A O 1
ATOM 710 N N . GLU A 1 93 ? 3.281 9.626 8.791 1.00 94.88 93 GLU A N 1
ATOM 711 C CA . GLU A 1 93 ? 4.255 8.608 8.397 1.00 94.88 93 GLU A CA 1
ATOM 712 C C . GLU A 1 93 ? 3.747 7.773 7.215 1.00 94.88 93 GLU A C 1
ATOM 714 O O . GLU A 1 93 ? 4.474 7.567 6.240 1.00 94.88 93 GLU A O 1
ATOM 719 N N . VAL A 1 94 ? 2.481 7.351 7.251 1.00 94.88 94 VAL A N 1
ATOM 720 C CA . VAL A 1 94 ? 1.866 6.609 6.144 1.00 94.88 94 VAL A CA 1
ATOM 721 C C . VAL A 1 94 ? 1.809 7.463 4.873 1.00 94.88 94 VAL A C 1
ATOM 723 O O . VAL A 1 94 ? 2.135 6.958 3.799 1.00 94.88 94 VAL A O 1
ATOM 726 N N . LYS A 1 95 ? 1.491 8.760 4.975 1.00 95.44 95 LYS A N 1
ATOM 727 C CA . LYS A 1 95 ? 1.530 9.688 3.830 1.00 95.44 95 LYS A CA 1
ATOM 728 C C . LYS A 1 95 ? 2.935 9.807 3.233 1.00 95.44 95 LYS A C 1
ATOM 730 O O . LYS A 1 95 ? 3.080 9.671 2.024 1.00 95.44 95 LYS A O 1
ATOM 735 N N . LYS A 1 96 ? 3.983 9.899 4.062 1.00 96.94 96 LYS A N 1
ATOM 736 C CA . LYS A 1 96 ? 5.382 9.872 3.584 1.00 96.94 96 LYS A CA 1
ATOM 737 C C . LYS A 1 96 ? 5.704 8.587 2.821 1.00 96.94 96 LYS A C 1
ATOM 739 O O . LYS A 1 96 ? 6.403 8.620 1.812 1.00 96.94 96 LYS A O 1
ATOM 744 N N . LYS A 1 97 ? 5.199 7.435 3.277 1.00 96.88 97 LYS A N 1
ATOM 745 C CA . LYS A 1 97 ? 5.349 6.169 2.540 1.00 96.88 97 LYS A CA 1
ATOM 746 C C . LYS A 1 97 ? 4.582 6.176 1.218 1.00 96.88 97 LYS A C 1
ATOM 748 O O . LYS A 1 97 ? 5.072 5.613 0.241 1.00 96.88 97 LYS A O 1
ATOM 753 N N . LEU A 1 98 ? 3.427 6.833 1.174 1.00 96.50 98 LEU A N 1
ATOM 754 C CA . LEU A 1 98 ? 2.625 6.972 -0.034 1.00 96.50 98 LEU A CA 1
ATOM 755 C C . LEU A 1 98 ? 3.304 7.862 -1.087 1.00 96.50 98 LEU A C 1
ATOM 757 O O . LEU A 1 98 ? 3.285 7.526 -2.269 1.00 96.50 98 LEU A O 1
ATOM 761 N N . ASP A 1 99 ? 4.001 8.917 -0.665 1.00 97.25 99 ASP A N 1
ATOM 762 C CA . ASP A 1 99 ? 4.812 9.756 -1.559 1.00 97.25 99 ASP A CA 1
ATOM 763 C C . ASP A 1 99 ? 5.965 8.971 -2.199 1.00 97.25 99 ASP A C 1
ATOM 765 O O . ASP A 1 99 ? 6.260 9.122 -3.389 1.00 97.25 99 ASP A O 1
ATOM 769 N N . ILE A 1 100 ? 6.596 8.072 -1.435 1.00 97.12 100 ILE A N 1
ATOM 770 C CA . ILE A 1 100 ? 7.619 7.162 -1.966 1.00 97.12 100 ILE A CA 1
ATOM 771 C C . ILE A 1 100 ? 7.005 6.215 -3.002 1.00 97.12 100 ILE A C 1
ATOM 773 O O . ILE A 1 100 ? 7.602 6.006 -4.058 1.00 97.12 100 ILE A O 1
ATOM 777 N N . LEU A 1 101 ? 5.814 5.666 -2.730 1.00 96.50 101 LEU A N 1
ATOM 778 C CA . LEU A 1 101 ? 5.099 4.833 -3.698 1.00 96.50 101 LEU A CA 1
ATOM 779 C C . LEU A 1 101 ? 4.809 5.610 -4.988 1.00 96.50 101 LEU A C 1
ATOM 781 O O . LEU A 1 101 ? 5.108 5.115 -6.073 1.00 96.50 101 LEU A O 1
ATOM 785 N N . LYS A 1 102 ? 4.269 6.829 -4.877 1.00 95.94 102 LYS A N 1
ATOM 786 C CA . LYS A 1 102 ? 3.995 7.712 -6.018 1.00 95.94 102 LYS A CA 1
ATOM 787 C C . LYS A 1 102 ? 5.256 7.962 -6.840 1.00 95.94 102 LYS A C 1
ATOM 789 O O . LYS A 1 102 ? 5.226 7.853 -8.060 1.00 95.94 102 LYS A O 1
ATOM 794 N N . THR A 1 103 ? 6.370 8.245 -6.175 1.00 96.19 103 THR A N 1
ATOM 795 C CA . THR A 1 103 ? 7.657 8.487 -6.836 1.00 96.19 103 THR A CA 1
ATOM 796 C C . THR A 1 103 ? 8.124 7.245 -7.597 1.00 96.19 103 THR A C 1
ATOM 798 O O . THR A 1 103 ? 8.390 7.324 -8.792 1.00 96.19 103 THR A O 1
ATOM 801 N N . ALA A 1 104 ? 8.120 6.072 -6.952 1.00 93.81 104 ALA A N 1
ATOM 802 C CA . ALA A 1 104 ? 8.477 4.808 -7.600 1.00 93.81 104 ALA A CA 1
ATOM 803 C C . ALA A 1 104 ? 7.552 4.457 -8.781 1.00 93.81 104 ALA A C 1
ATOM 805 O O . ALA A 1 104 ? 7.996 3.850 -9.756 1.00 93.81 104 ALA A O 1
ATOM 806 N N . TRP A 1 105 ? 6.275 4.845 -8.701 1.00 94.50 105 TRP A N 1
ATOM 807 C CA . TRP A 1 105 ? 5.301 4.666 -9.773 1.00 94.50 105 TRP A CA 1
ATOM 808 C C . TRP A 1 105 ? 5.621 5.535 -10.991 1.00 94.50 105 TRP A C 1
ATOM 810 O O . TRP A 1 105 ? 5.650 5.017 -12.106 1.00 94.50 105 TRP A O 1
ATOM 820 N N . LEU A 1 106 ? 5.875 6.831 -10.775 1.00 93.06 106 LEU A N 1
ATOM 821 C CA . LEU A 1 106 ? 6.171 7.809 -11.830 1.00 93.06 106 LEU A CA 1
ATOM 822 C C . LEU A 1 106 ? 7.529 7.565 -12.498 1.00 93.06 106 LEU A C 1
ATOM 824 O O . LEU A 1 106 ? 7.686 7.815 -13.688 1.00 93.06 106 LEU A O 1
ATOM 828 N N . GLU A 1 107 ? 8.498 7.040 -11.751 1.00 93.44 107 GLU A N 1
ATOM 829 C CA . GLU A 1 107 ? 9.817 6.656 -12.269 1.00 93.44 107 GLU A CA 1
ATOM 830 C C . GLU A 1 107 ? 9.811 5.312 -13.025 1.00 93.44 107 GLU A C 1
ATOM 832 O O . GLU A 1 107 ? 10.873 4.824 -13.406 1.00 93.44 107 GLU A O 1
ATOM 837 N N . ASP A 1 108 ? 8.640 4.691 -13.206 1.00 88.56 108 ASP A N 1
ATOM 838 C CA . ASP A 1 108 ? 8.453 3.385 -13.854 1.00 88.56 108 ASP A CA 1
ATOM 839 C C . ASP A 1 108 ? 9.320 2.260 -13.252 1.00 88.56 108 ASP A C 1
ATOM 841 O O . ASP A 1 108 ? 9.745 1.322 -13.926 1.00 88.56 108 ASP A O 1
ATOM 845 N N . LYS A 1 109 ? 9.601 2.348 -11.943 1.00 88.62 109 LYS A N 1
ATOM 846 C CA . LYS A 1 109 ? 10.408 1.359 -11.202 1.00 88.62 109 LYS A CA 1
ATOM 847 C C . LYS A 1 109 ? 9.606 0.122 -10.790 1.00 88.62 109 LYS A C 1
ATOM 849 O O . LYS A 1 109 ? 10.157 -0.799 -10.185 1.00 88.62 109 LYS A O 1
ATOM 854 N N . LEU A 1 110 ? 8.306 0.104 -11.075 1.00 90.75 110 LEU A N 1
ATOM 855 C CA . LEU A 1 110 ? 7.379 -0.973 -10.740 1.00 90.75 110 LEU A CA 1
ATOM 856 C C . LEU A 1 110 ? 6.934 -1.682 -12.026 1.00 90.75 110 LEU A C 1
ATOM 858 O O . LEU A 1 110 ? 6.972 -1.118 -13.112 1.00 90.75 110 LEU A O 1
ATOM 862 N N . ASN A 1 111 ? 6.510 -2.940 -11.919 1.00 90.38 111 ASN A N 1
ATOM 863 C CA . ASN A 1 111 ? 6.020 -3.699 -13.071 1.00 90.38 111 ASN A CA 1
ATOM 864 C C . ASN A 1 111 ? 4.479 -3.695 -13.136 1.00 90.38 111 ASN A C 1
ATOM 866 O O . ASN A 1 111 ? 3.799 -3.373 -12.161 1.00 90.38 111 ASN A O 1
ATOM 870 N N . ASN A 1 112 ? 3.917 -4.123 -14.275 1.00 89.62 112 ASN A N 1
ATOM 871 C CA . ASN A 1 112 ? 2.462 -4.149 -14.489 1.00 89.62 112 ASN A CA 1
ATOM 872 C C . ASN A 1 112 ? 1.700 -4.981 -13.444 1.00 89.62 112 ASN A C 1
ATOM 874 O O . ASN A 1 112 ? 0.578 -4.652 -13.063 1.00 89.62 112 ASN A O 1
ATOM 878 N N . VAL A 1 113 ? 2.329 -6.052 -12.954 1.00 91.25 113 VAL A N 1
ATOM 879 C CA . VAL A 1 113 ? 1.758 -6.918 -11.915 1.00 91.25 113 VAL A CA 1
ATOM 880 C C . VAL A 1 113 ? 1.625 -6.154 -10.597 1.00 91.25 113 VAL A C 1
ATOM 882 O O . VAL A 1 113 ? 0.582 -6.221 -9.954 1.00 91.25 113 VAL A O 1
ATOM 885 N N . ILE A 1 114 ? 2.645 -5.381 -10.218 1.00 93.44 114 ILE A N 1
ATOM 886 C CA . ILE A 1 114 ? 2.632 -4.536 -9.024 1.00 93.44 114 ILE A CA 1
ATOM 887 C C . ILE A 1 114 ? 1.587 -3.429 -9.168 1.00 93.44 114 ILE A C 1
ATOM 889 O O . ILE A 1 114 ? 0.815 -3.234 -8.236 1.00 93.44 114 ILE A O 1
ATOM 893 N N . TYR A 1 115 ? 1.498 -2.757 -10.322 1.00 93.38 115 TYR A N 1
ATOM 894 C CA . TYR A 1 115 ? 0.477 -1.726 -10.552 1.00 93.38 115 TYR A CA 1
ATOM 895 C C . TYR A 1 115 ? -0.938 -2.258 -10.339 1.00 93.38 115 TYR A C 1
ATOM 897 O O . TYR A 1 115 ? -1.721 -1.663 -9.598 1.00 93.38 115 TYR A O 1
ATOM 905 N N . LYS A 1 116 ? -1.239 -3.424 -10.920 1.00 93.94 116 LYS A N 1
ATOM 906 C CA . LYS A 1 116 ? -2.526 -4.090 -10.725 1.00 93.94 116 LYS A CA 1
ATOM 907 C C . LYS A 1 116 ? -2.756 -4.475 -9.264 1.00 93.94 116 LYS A C 1
ATOM 909 O O . LYS A 1 116 ? -3.806 -4.167 -8.717 1.00 93.94 116 LYS A O 1
ATOM 914 N N . ASN A 1 117 ? -1.777 -5.110 -8.623 1.00 95.19 117 ASN A N 1
ATOM 915 C CA . ASN A 1 117 ? -1.905 -5.530 -7.228 1.00 95.19 117 ASN A CA 1
ATOM 916 C C . ASN A 1 117 ? -2.126 -4.337 -6.291 1.00 95.19 117 ASN A C 1
ATOM 918 O O . ASN A 1 117 ? -2.908 -4.439 -5.356 1.00 95.19 117 ASN A O 1
ATOM 922 N N . ILE A 1 118 ? -1.470 -3.200 -6.533 1.00 95.69 118 ILE A N 1
ATOM 923 C CA . ILE A 1 118 ? -1.671 -1.986 -5.735 1.00 95.69 118 ILE A CA 1
ATOM 924 C C . ILE A 1 118 ? -3.067 -1.406 -5.968 1.00 95.69 118 ILE A C 1
ATOM 926 O O . ILE A 1 118 ? -3.710 -0.996 -5.003 1.00 95.69 118 ILE A O 1
ATOM 930 N N . LEU A 1 119 ? -3.551 -1.394 -7.214 1.00 96.12 119 LEU A N 1
ATOM 931 C CA . LEU A 1 119 ? -4.926 -0.997 -7.511 1.00 96.12 119 LEU A CA 1
ATOM 932 C C . LEU A 1 119 ? -5.919 -1.885 -6.754 1.00 96.12 119 LEU A C 1
ATOM 934 O O . LEU A 1 119 ? -6.715 -1.365 -5.974 1.00 96.12 119 LEU A O 1
ATOM 938 N N . ASP A 1 120 ? -5.810 -3.205 -6.912 1.00 96.44 120 ASP A N 1
ATOM 939 C CA . ASP A 1 120 ? -6.678 -4.192 -6.262 1.00 96.44 120 ASP A CA 1
ATOM 940 C C . ASP A 1 120 ? -6.622 -4.078 -4.730 1.00 96.44 120 ASP A C 1
ATOM 942 O O . ASP A 1 120 ? -7.653 -4.158 -4.062 1.00 96.44 120 ASP A O 1
ATOM 946 N N . LEU A 1 121 ? -5.433 -3.836 -4.169 1.00 97.50 121 LEU A N 1
ATOM 947 C CA . LEU A 1 121 ? -5.231 -3.601 -2.742 1.00 97.50 121 LEU A CA 1
ATOM 948 C C . LEU A 1 121 ? -5.896 -2.301 -2.277 1.00 97.50 121 LEU A C 1
ATOM 950 O O . LEU A 1 121 ? -6.573 -2.298 -1.252 1.00 97.50 121 LEU A O 1
ATOM 954 N N . SER A 1 122 ? -5.743 -1.204 -3.023 1.00 97.25 122 SER A N 1
ATOM 955 C CA . SER A 1 122 ? -6.364 0.081 -2.681 1.00 97.25 122 SER A CA 1
ATOM 956 C C . SER A 1 122 ? -7.894 -0.009 -2.696 1.00 97.25 122 SER A C 1
ATOM 958 O O . SER A 1 122 ? -8.551 0.522 -1.801 1.00 97.25 122 SER A O 1
ATOM 960 N N . THR A 1 123 ? -8.452 -0.746 -3.660 1.00 96.88 123 THR A N 1
ATOM 961 C CA . THR A 1 123 ? -9.888 -1.010 -3.771 1.00 96.88 123 THR A CA 1
ATOM 962 C C . THR A 1 123 ? -10.370 -1.902 -2.631 1.00 96.88 123 THR A C 1
ATOM 964 O O . THR A 1 123 ? -11.344 -1.562 -1.971 1.00 96.88 123 THR A O 1
ATOM 967 N N . ALA A 1 124 ? -9.653 -2.988 -2.319 1.00 97.19 124 ALA A N 1
ATOM 968 C CA . ALA A 1 124 ? -10.004 -3.869 -1.204 1.00 97.19 124 ALA A CA 1
ATOM 969 C C . ALA A 1 124 ? -10.021 -3.122 0.141 1.00 97.19 124 ALA A C 1
ATOM 971 O O . ALA A 1 124 ? -10.942 -3.302 0.935 1.00 97.19 124 ALA A O 1
ATOM 972 N N . LEU A 1 125 ? -9.047 -2.235 0.375 1.00 96.25 125 LEU A N 1
ATOM 973 C CA . LEU A 1 125 ? -9.013 -1.379 1.564 1.00 96.25 125 LEU A CA 1
ATOM 974 C C . LEU A 1 125 ? -10.198 -0.409 1.612 1.00 96.25 125 LEU A C 1
ATOM 976 O O . LEU A 1 125 ? -10.795 -0.235 2.672 1.00 96.25 125 LEU A O 1
ATOM 980 N N . ARG A 1 126 ? -10.555 0.199 0.475 1.00 94.88 126 ARG A N 1
ATOM 981 C CA . ARG A 1 126 ? -11.711 1.100 0.353 1.00 94.88 126 ARG A CA 1
ATOM 982 C C . ARG A 1 126 ? -13.037 0.384 0.620 1.00 94.88 126 ARG A C 1
ATOM 984 O O . ARG A 1 126 ? -13.914 0.961 1.250 1.00 94.88 126 ARG A O 1
ATOM 991 N N . GLU A 1 127 ? -13.171 -0.852 0.153 1.00 94.19 127 GLU A N 1
ATOM 992 C CA . GLU A 1 127 ? -14.349 -1.705 0.356 1.00 94.19 127 GLU A CA 1
ATOM 993 C C . GLU A 1 127 ? -14.416 -2.314 1.768 1.00 94.19 127 GLU A C 1
ATOM 995 O O . GLU A 1 127 ? -15.391 -2.980 2.108 1.00 94.19 127 GLU A O 1
ATOM 1000 N N . GLY A 1 128 ? -13.384 -2.116 2.597 1.00 91.94 128 GLY A N 1
ATOM 1001 C CA . GLY A 1 128 ? -13.295 -2.711 3.930 1.00 91.94 128 GLY A CA 1
ATOM 1002 C C . GLY A 1 128 ? -12.990 -4.214 3.926 1.00 91.94 128 GLY A C 1
ATOM 1003 O O . GLY A 1 128 ? -13.129 -4.862 4.960 1.00 91.94 128 GLY A O 1
ATOM 1004 N N . ASN A 1 129 ? -12.554 -4.778 2.796 1.00 95.44 129 ASN A N 1
ATOM 1005 C CA . ASN A 1 129 ? -12.148 -6.178 2.683 1.00 95.44 129 ASN A CA 1
ATOM 1006 C C . ASN A 1 129 ? -10.687 -6.347 3.137 1.00 95.44 129 ASN A C 1
ATOM 1008 O O . ASN A 1 129 ? -9.746 -6.364 2.335 1.00 95.44 129 ASN A O 1
ATOM 1012 N N . ILE A 1 130 ? -10.506 -6.419 4.456 1.00 95.25 130 ILE A N 1
ATOM 1013 C CA . ILE A 1 130 ? -9.193 -6.439 5.113 1.00 95.25 130 ILE A CA 1
ATOM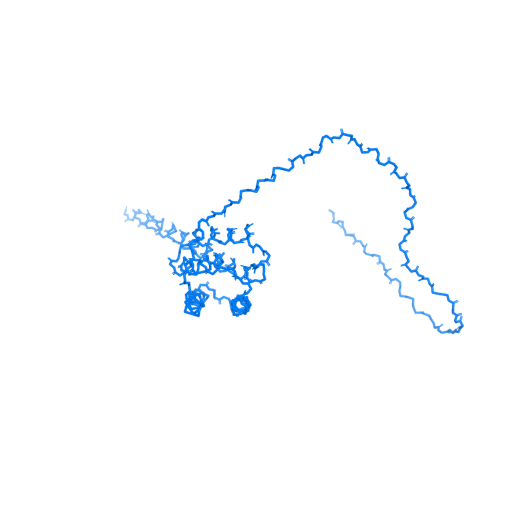 1014 C C . ILE A 1 130 ? -8.442 -7.735 4.789 1.00 95.25 130 ILE A C 1
ATOM 1016 O O . ILE A 1 130 ? -7.231 -7.697 4.581 1.00 95.25 130 ILE A O 1
ATOM 1020 N N . GLU A 1 131 ? -9.144 -8.865 4.710 1.00 96.00 131 GLU A N 1
ATOM 1021 C CA . GLU A 1 131 ? -8.573 -10.179 4.404 1.00 96.00 131 GLU A CA 1
ATOM 1022 C C . GLU A 1 131 ? -7.929 -10.181 3.017 1.00 96.00 131 GLU A C 1
ATOM 1024 O O . GLU A 1 131 ? -6.748 -10.502 2.882 1.00 96.00 131 GLU A O 1
ATOM 1029 N N . LYS A 1 132 ? -8.663 -9.717 1.998 1.00 97.38 132 LYS A N 1
ATOM 1030 C CA . LYS A 1 132 ? -8.142 -9.605 0.631 1.00 97.38 132 LYS A CA 1
ATOM 1031 C C . LYS A 1 132 ? -6.962 -8.634 0.552 1.00 97.38 132 LYS A C 1
ATOM 1033 O O . LYS A 1 132 ? -5.991 -8.899 -0.154 1.00 97.38 132 LYS A O 1
ATOM 1038 N N . ALA A 1 133 ? -7.021 -7.511 1.270 1.00 97.38 133 ALA A N 1
ATOM 1039 C CA . ALA A 1 133 ? -5.910 -6.563 1.313 1.00 97.38 133 ALA A CA 1
ATOM 1040 C C . ALA A 1 133 ? -4.645 -7.177 1.946 1.00 97.38 133 ALA A C 1
ATOM 1042 O O . ALA A 1 133 ? -3.544 -6.969 1.430 1.00 97.38 133 ALA A O 1
ATOM 1043 N N . ASP A 1 134 ? -4.785 -7.956 3.024 1.00 97.44 134 ASP A N 1
ATOM 1044 C CA . ASP A 1 134 ? -3.666 -8.644 3.684 1.00 97.44 134 ASP A CA 1
ATOM 1045 C C . ASP A 1 134 ? -3.065 -9.739 2.789 1.00 97.44 134 ASP A C 1
ATOM 1047 O O . ASP A 1 134 ? -1.844 -9.826 2.657 1.00 97.44 134 ASP A O 1
ATOM 1051 N N . GLU A 1 135 ? -3.899 -10.508 2.082 1.00 97.81 135 GLU A N 1
ATOM 1052 C CA . GLU A 1 135 ? -3.449 -11.496 1.093 1.00 97.81 135 GLU A CA 1
ATOM 1053 C C . GLU A 1 135 ? -2.614 -10.857 -0.024 1.00 97.81 135 GLU A C 1
ATOM 1055 O O . GLU A 1 135 ? -1.517 -11.333 -0.335 1.00 97.81 135 GLU A O 1
ATOM 1060 N N . ILE A 1 136 ? -3.086 -9.745 -0.602 1.00 97.69 136 ILE A N 1
ATOM 1061 C CA . ILE A 1 136 ? -2.349 -9.028 -1.651 1.00 97.69 136 ILE A CA 1
ATOM 1062 C C . ILE A 1 136 ? -1.045 -8.440 -1.093 1.00 97.69 136 ILE A C 1
ATOM 1064 O O . ILE A 1 136 ? -0.002 -8.525 -1.746 1.00 97.69 136 ILE A O 1
ATOM 1068 N N . HIS A 1 137 ? -1.067 -7.883 0.121 1.00 97.12 137 HIS A N 1
ATOM 1069 C CA . HIS A 1 137 ? 0.132 -7.392 0.802 1.00 97.12 137 HIS A CA 1
ATOM 1070 C C . HIS A 1 137 ? 1.173 -8.511 0.997 1.00 97.12 137 HIS A C 1
ATOM 1072 O O . HIS A 1 137 ? 2.352 -8.317 0.687 1.00 97.12 137 HIS A O 1
ATOM 1078 N N . ILE A 1 138 ? 0.751 -9.696 1.452 1.00 97.25 138 ILE A N 1
ATOM 1079 C CA . ILE A 1 138 ? 1.626 -10.866 1.612 1.00 97.25 138 ILE A CA 1
ATOM 1080 C C . ILE A 1 138 ? 2.182 -11.307 0.255 1.00 97.25 138 ILE A C 1
ATOM 1082 O O . ILE A 1 138 ? 3.383 -11.549 0.144 1.00 97.25 138 ILE A O 1
ATOM 1086 N N . ALA A 1 139 ? 1.352 -11.359 -0.789 1.00 96.44 139 ALA A N 1
ATOM 1087 C CA . ALA A 1 139 ? 1.794 -11.715 -2.135 1.00 96.44 139 ALA A CA 1
ATOM 1088 C C . ALA A 1 139 ? 2.845 -10.728 -2.674 1.00 96.44 139 ALA A C 1
ATOM 1090 O O . ALA A 1 139 ? 3.886 -11.149 -3.183 1.00 96.44 139 ALA A O 1
ATOM 1091 N N . LEU A 1 140 ? 2.630 -9.418 -2.505 1.00 96.00 140 LEU A N 1
ATOM 1092 C CA . LEU A 1 140 ? 3.611 -8.389 -2.865 1.00 96.00 140 LEU A CA 1
ATOM 1093 C C . LEU A 1 140 ? 4.933 -8.587 -2.116 1.00 96.00 140 LEU A C 1
ATOM 1095 O O . LEU A 1 140 ? 5.999 -8.550 -2.729 1.00 96.00 140 LEU A O 1
ATOM 1099 N N . MET A 1 141 ? 4.873 -8.860 -0.812 1.00 95.75 141 MET A N 1
ATOM 1100 C CA . MET A 1 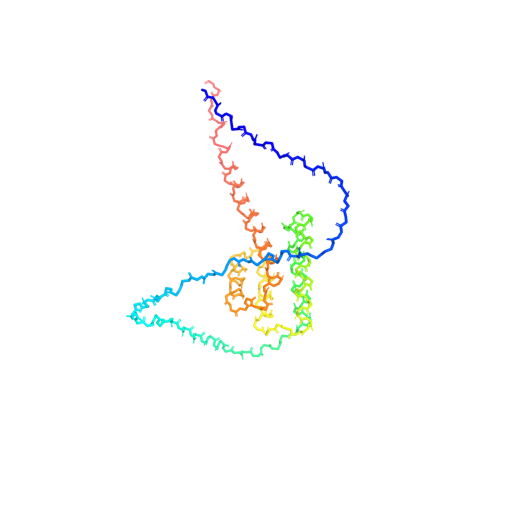141 ? 6.063 -9.125 -0.001 1.00 95.75 141 MET A CA 1
ATOM 1101 C C . MET A 1 141 ? 6.764 -10.433 -0.366 1.00 95.75 141 MET A C 1
ATOM 1103 O O . MET A 1 141 ? 7.979 -10.523 -0.238 1.00 95.75 141 MET A O 1
ATOM 1107 N N . MET A 1 142 ? 6.037 -11.443 -0.836 1.00 95.12 142 MET A N 1
ATOM 1108 C CA . MET A 1 142 ? 6.617 -12.738 -1.184 1.00 95.12 142 MET A CA 1
ATOM 1109 C C . MET A 1 142 ? 7.310 -12.717 -2.549 1.00 95.12 142 MET A C 1
ATOM 1111 O O . MET A 1 142 ? 8.386 -13.292 -2.701 1.00 95.12 142 MET A O 1
ATOM 1115 N N . TYR A 1 143 ? 6.714 -12.049 -3.538 1.00 94.31 143 TYR A N 1
ATOM 1116 C CA . TYR A 1 143 ? 7.201 -12.080 -4.922 1.00 94.31 143 TYR A CA 1
ATOM 1117 C C . TYR A 1 143 ? 7.992 -10.833 -5.335 1.00 94.31 143 TYR A C 1
ATOM 1119 O O . TYR A 1 143 ? 8.806 -10.902 -6.257 1.00 94.31 143 TYR A O 1
ATOM 1127 N N . HIS A 1 144 ? 7.767 -9.694 -4.676 1.00 94.19 144 HIS A N 1
ATOM 1128 C CA . HIS A 1 144 ? 8.264 -8.383 -5.108 1.00 94.19 144 HIS A CA 1
ATOM 1129 C C . HIS A 1 144 ? 8.849 -7.544 -3.955 1.00 94.19 144 HIS A C 1
ATOM 1131 O O . HIS A 1 144 ? 8.872 -6.314 -4.021 1.00 94.19 144 HIS A O 1
ATOM 1137 N N . ALA A 1 145 ? 9.368 -8.195 -2.904 1.00 92.88 145 ALA A N 1
ATOM 1138 C CA . ALA A 1 145 ? 9.900 -7.535 -1.705 1.00 92.88 145 ALA A CA 1
ATOM 1139 C C . ALA A 1 145 ? 10.889 -6.400 -2.011 1.00 92.88 145 ALA A C 1
ATOM 1141 O O . ALA A 1 145 ? 10.838 -5.341 -1.394 1.00 92.88 145 ALA A O 1
ATOM 1142 N N . ASN A 1 146 ? 11.787 -6.612 -2.974 1.00 93.12 146 ASN A N 1
ATOM 1143 C CA . ASN A 1 146 ? 12.827 -5.658 -3.356 1.00 93.12 146 ASN A CA 1
ATOM 1144 C C . ASN A 1 146 ? 12.277 -4.339 -3.921 1.00 93.12 146 ASN A C 1
ATOM 1146 O O . ASN A 1 146 ? 12.901 -3.302 -3.719 1.00 93.12 146 ASN A O 1
ATOM 1150 N N . LEU A 1 147 ? 11.128 -4.376 -4.599 1.00 92.94 147 LEU A N 1
ATOM 1151 C CA . LEU A 1 147 ? 10.480 -3.204 -5.196 1.00 92.94 147 LEU A CA 1
ATOM 1152 C C . LEU A 1 147 ? 9.494 -2.534 -4.227 1.00 92.94 147 LEU A C 1
ATOM 1154 O O . LEU A 1 147 ? 9.223 -1.338 -4.330 1.00 92.94 147 LEU A O 1
ATOM 1158 N N . CYS A 1 148 ? 8.959 -3.301 -3.275 1.00 94.25 148 CYS A N 1
ATOM 1159 C CA . CYS A 1 148 ? 7.925 -2.841 -2.352 1.00 94.25 148 CYS A CA 1
ATOM 1160 C C . CYS A 1 148 ? 8.468 -2.380 -0.988 1.00 94.25 148 CYS A C 1
ATOM 1162 O O . CYS A 1 148 ? 7.817 -1.572 -0.329 1.00 94.25 148 CYS A O 1
ATOM 1164 N N . ASN A 1 149 ? 9.650 -2.848 -0.557 1.00 94.00 149 ASN A N 1
ATOM 1165 C CA . ASN A 1 149 ? 10.167 -2.714 0.819 1.00 94.00 149 ASN A CA 1
ATOM 1166 C C . ASN A 1 149 ? 10.119 -1.299 1.423 1.00 94.00 149 ASN A C 1
ATOM 1168 O O . ASN A 1 149 ? 9.981 -1.155 2.636 1.00 94.00 149 ASN A O 1
ATOM 1172 N N . THR A 1 150 ? 10.238 -0.257 0.604 1.00 94.12 150 THR A N 1
ATOM 1173 C CA . THR A 1 150 ? 10.439 1.109 1.087 1.00 94.12 150 THR A CA 1
ATOM 1174 C C . THR A 1 150 ? 9.116 1.759 1.504 1.00 94.12 150 THR A C 1
ATOM 1176 O O . THR A 1 150 ? 9.084 2.511 2.486 1.00 94.12 150 THR A O 1
ATOM 1179 N N . TRP A 1 151 ? 8.023 1.438 0.800 1.00 95.75 151 TRP A N 1
ATOM 1180 C CA . TRP A 1 151 ? 6.688 2.027 0.982 1.00 95.75 151 TRP A CA 1
ATOM 1181 C C . TRP A 1 151 ? 5.653 1.046 1.556 1.00 95.75 151 TRP A C 1
ATOM 1183 O O . TRP A 1 151 ? 4.750 1.467 2.279 1.00 95.75 151 TRP A O 1
ATOM 1193 N N . ILE A 1 152 ? 5.807 -0.263 1.328 1.00 96.19 152 ILE A N 1
ATOM 1194 C CA . ILE A 1 152 ? 4.863 -1.293 1.789 1.00 96.19 152 ILE A CA 1
ATOM 1195 C C . ILE A 1 152 ? 4.622 -1.324 3.313 1.00 96.19 152 ILE A C 1
ATOM 1197 O O . ILE A 1 152 ? 3.498 -1.644 3.705 1.00 96.19 152 ILE A O 1
ATOM 1201 N N . PRO A 1 153 ? 5.557 -0.919 4.208 1.00 95.69 153 PRO A N 1
ATOM 1202 C CA . PRO A 1 153 ? 5.249 -0.857 5.636 1.00 95.69 153 PRO A CA 1
ATOM 1203 C C . PRO A 1 153 ? 4.142 0.155 5.968 1.00 95.69 153 PRO A C 1
ATOM 1205 O O . PRO A 1 153 ? 3.388 -0.067 6.911 1.00 95.69 153 PRO A O 1
ATOM 1208 N N . GLY A 1 154 ? 3.994 1.227 5.177 1.00 95.44 154 GLY A N 1
ATOM 1209 C CA . GLY A 1 154 ? 2.890 2.179 5.336 1.00 95.44 154 GLY A CA 1
ATOM 1210 C C . GLY A 1 154 ? 1.535 1.531 5.045 1.00 95.44 154 GLY A C 1
ATOM 1211 O O . GLY A 1 154 ? 0.585 1.704 5.802 1.00 95.44 154 GLY A O 1
ATOM 1212 N N . ILE A 1 155 ? 1.472 0.688 4.010 1.00 95.88 155 ILE A N 1
ATOM 1213 C CA . ILE A 1 155 ? 0.276 -0.101 3.683 1.00 95.88 155 ILE A CA 1
ATOM 1214 C C . ILE A 1 155 ? -0.045 -1.105 4.791 1.00 95.88 155 ILE A C 1
ATOM 1216 O O . ILE A 1 155 ? -1.195 -1.220 5.213 1.00 95.88 155 ILE A O 1
ATOM 1220 N N . ARG A 1 156 ? 0.973 -1.795 5.320 1.00 95.81 156 ARG A N 1
ATOM 1221 C CA . ARG A 1 156 ? 0.803 -2.705 6.461 1.00 95.81 156 ARG A CA 1
ATOM 1222 C C . ARG A 1 156 ? 0.199 -1.988 7.669 1.00 95.81 156 ARG A C 1
ATOM 1224 O O . ARG A 1 156 ? -0.661 -2.556 8.337 1.00 95.81 156 ARG A O 1
ATOM 1231 N N . HIS A 1 157 ? 0.623 -0.754 7.944 1.00 94.69 157 HIS A N 1
ATOM 1232 C CA . HIS A 1 157 ? 0.070 0.043 9.037 1.00 94.69 157 HIS A CA 1
ATOM 1233 C C . HIS A 1 157 ? -1.433 0.305 8.840 1.00 94.69 157 HIS A C 1
ATOM 1235 O O . HIS A 1 157 ? -2.207 0.115 9.777 1.00 94.69 157 HIS A O 1
ATOM 1241 N N . ILE A 1 158 ? -1.860 0.653 7.619 1.00 95.00 158 ILE A N 1
ATOM 1242 C CA . ILE A 1 158 ? -3.283 0.834 7.284 1.00 95.00 158 ILE A CA 1
ATOM 1243 C C . ILE A 1 158 ? -4.079 -0.452 7.571 1.00 95.00 158 ILE A C 1
ATOM 1245 O O . ILE A 1 158 ? -5.081 -0.408 8.287 1.00 95.00 158 ILE A O 1
ATOM 1249 N N . ILE A 1 159 ? -3.613 -1.602 7.068 1.00 95.50 159 ILE A N 1
ATOM 1250 C CA . ILE A 1 159 ? -4.273 -2.910 7.254 1.00 95.50 159 ILE A CA 1
ATOM 1251 C C . ILE A 1 159 ? -4.425 -3.239 8.748 1.00 95.50 159 ILE A C 1
ATOM 1253 O O . ILE A 1 159 ? -5.498 -3.644 9.200 1.00 95.50 159 ILE A O 1
ATOM 1257 N N . LEU A 1 160 ? -3.367 -3.039 9.539 1.00 93.38 160 LEU A N 1
ATOM 1258 C CA . LEU A 1 160 ? -3.389 -3.311 10.979 1.00 93.38 160 LEU A CA 1
ATOM 1259 C C . LEU A 1 160 ? -4.328 -2.369 11.742 1.00 93.38 160 LEU A C 1
ATOM 1261 O O . LEU A 1 160 ? -5.043 -2.824 12.642 1.00 93.38 160 LEU A O 1
ATOM 1265 N N . GLY A 1 161 ? -4.360 -1.085 11.378 1.00 90.62 161 GLY A N 1
ATOM 1266 C CA . GLY A 1 161 ? -5.289 -0.112 11.953 1.00 90.62 161 GLY A CA 1
ATOM 1267 C C . GLY A 1 161 ? -6.746 -0.521 11.726 1.00 90.62 161 GLY A C 1
ATOM 1268 O O . GLY A 1 161 ? -7.536 -0.577 12.671 1.00 90.62 161 GLY A O 1
ATOM 1269 N N . LEU A 1 162 ? -7.076 -0.924 10.496 1.00 91.19 162 LEU A N 1
ATOM 1270 C CA . LEU A 1 162 ? -8.402 -1.429 10.133 1.00 91.19 162 LEU A CA 1
ATOM 1271 C C . LEU A 1 162 ? -8.779 -2.702 10.898 1.00 91.19 162 LEU A C 1
ATOM 1273 O O . LEU A 1 162 ? -9.861 -2.776 11.482 1.00 91.19 162 LEU A O 1
ATOM 1277 N N . LYS A 1 163 ? -7.871 -3.681 10.962 1.00 91.19 163 LYS A N 1
ATOM 1278 C CA . LYS A 1 163 ? -8.095 -4.947 11.679 1.00 91.19 163 LYS A CA 1
ATOM 1279 C C . LYS A 1 163 ? -8.355 -4.723 13.168 1.00 91.19 163 LYS A C 1
ATOM 1281 O O . LYS A 1 163 ? -9.213 -5.374 13.764 1.00 91.19 163 LYS A O 1
ATOM 1286 N N . THR A 1 164 ? -7.639 -3.772 13.764 1.00 88.69 164 THR A N 1
ATOM 1287 C CA . THR A 1 164 ? -7.823 -3.385 15.168 1.00 88.69 164 THR A CA 1
ATOM 1288 C C . THR A 1 164 ? -9.187 -2.732 15.381 1.00 88.69 164 THR A C 1
ATOM 1290 O O . THR A 1 164 ? -9.911 -3.121 16.298 1.00 88.69 164 THR A O 1
ATOM 1293 N N . LYS A 1 165 ? -9.587 -1.803 14.500 1.00 86.00 165 LYS A N 1
ATOM 1294 C CA . LYS A 1 165 ? -10.914 -1.166 14.542 1.00 86.00 165 LYS A CA 1
ATOM 1295 C C . LYS A 1 165 ? -12.038 -2.204 14.447 1.00 86.00 165 LYS A C 1
ATOM 1297 O O . LYS A 1 165 ? -12.941 -2.182 15.279 1.00 86.00 165 LYS A O 1
ATOM 1302 N N . MET A 1 166 ? -11.949 -3.142 13.500 1.00 86.00 166 MET A N 1
ATOM 1303 C CA . MET A 1 166 ? -12.948 -4.202 13.302 1.00 86.00 166 MET A CA 1
ATOM 1304 C C . MET A 1 166 ? -13.074 -5.125 14.523 1.00 86.00 166 MET A C 1
ATOM 1306 O O . MET A 1 166 ? -14.179 -5.472 14.948 1.00 86.00 166 MET A O 1
ATOM 1310 N N . LYS A 1 167 ? -11.945 -5.505 15.132 1.00 84.12 167 LYS A N 1
ATOM 1311 C CA . LYS A 1 167 ? -11.951 -6.322 16.351 1.00 84.12 167 LYS A CA 1
ATOM 1312 C C . LYS A 1 167 ? -12.629 -5.591 17.513 1.00 84.12 167 LYS A C 1
ATOM 1314 O O . LYS A 1 167 ? -13.423 -6.200 18.225 1.00 84.12 167 LYS A O 1
ATOM 1319 N N . ASN A 1 168 ? -12.360 -4.297 17.668 1.00 79.94 168 ASN A N 1
ATOM 1320 C CA . ASN A 1 168 ? -12.963 -3.484 18.722 1.00 79.94 168 ASN A CA 1
ATOM 1321 C C . ASN A 1 168 ? -14.476 -3.310 18.518 1.00 79.94 168 ASN A C 1
ATOM 1323 O O . ASN A 1 168 ? -15.220 -3.419 19.488 1.00 79.94 168 ASN A O 1
A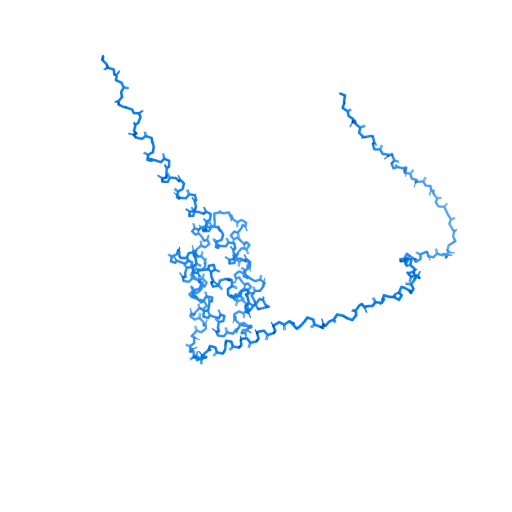TOM 1327 N N . SER A 1 169 ? -14.957 -3.129 17.280 1.00 75.62 169 SER A N 1
ATOM 1328 C CA . SER A 1 169 ? -16.403 -3.076 17.012 1.00 75.62 169 SER A CA 1
ATOM 1329 C C . SER A 1 169 ? -17.119 -4.379 17.371 1.00 75.62 169 SER A C 1
ATOM 1331 O O . SER A 1 169 ? -18.190 -4.328 17.967 1.00 75.62 169 SER A O 1
ATOM 1333 N N . ASN A 1 170 ? -16.522 -5.540 17.083 1.00 65.44 170 ASN A N 1
ATOM 1334 C CA . ASN A 1 170 ? -17.137 -6.833 17.404 1.00 65.44 170 ASN A CA 1
ATOM 1335 C C . ASN A 1 170 ? -17.276 -7.060 18.921 1.00 65.44 170 ASN A C 1
ATOM 1337 O O . ASN A 1 170 ? -18.252 -7.661 19.359 1.00 65.44 170 ASN A O 1
ATOM 1341 N N . ILE A 1 171 ? -16.347 -6.531 19.726 1.00 61.31 171 ILE A N 1
ATOM 1342 C CA . ILE A 1 171 ? -16.401 -6.611 21.195 1.00 61.31 171 ILE A CA 1
ATOM 1343 C C . ILE A 1 171 ? -17.539 -5.739 21.755 1.00 61.31 171 ILE A C 1
ATOM 1345 O O . ILE A 1 171 ? -18.265 -6.167 22.656 1.00 61.31 171 ILE A O 1
ATOM 1349 N N . THR A 1 172 ? -17.760 -4.551 21.184 1.00 51.53 172 THR A N 1
ATOM 1350 C CA . THR A 1 172 ? -18.827 -3.634 21.619 1.00 51.53 172 THR A CA 1
ATOM 1351 C C . THR A 1 172 ? -20.233 -4.195 21.360 1.00 51.53 172 THR A C 1
ATOM 1353 O O . THR A 1 172 ? -21.123 -4.004 22.187 1.00 51.53 172 THR A O 1
ATOM 1356 N N . TYR A 1 173 ? -20.443 -4.956 20.277 1.00 51.59 173 TYR A N 1
ATOM 1357 C CA . TYR A 1 173 ? -21.733 -5.624 20.028 1.00 51.59 173 TYR A CA 1
ATOM 1358 C C . TYR A 1 173 ? -22.018 -6.772 21.012 1.00 51.59 173 TYR A C 1
ATOM 1360 O O . TYR A 1 173 ? -23.172 -6.982 21.390 1.00 51.59 173 TYR A O 1
ATOM 1368 N N . SER A 1 174 ? -20.987 -7.477 21.492 1.00 45.56 174 SER A N 1
ATOM 1369 C CA . SER A 1 174 ? -21.166 -8.556 22.475 1.00 45.56 174 SER A CA 1
ATOM 1370 C C . SER A 1 174 ? -21.513 -8.075 23.892 1.00 45.56 174 SER A C 1
ATOM 1372 O O . SER A 1 174 ? -22.200 -8.797 24.604 1.00 45.56 174 SER A O 1
ATOM 1374 N N . GLN A 1 175 ? -21.130 -6.858 24.304 1.00 43.94 175 GLN A N 1
ATOM 1375 C CA . GLN A 1 175 ? -21.460 -6.345 25.651 1.00 43.94 175 GLN A CA 1
ATOM 1376 C C . GLN A 1 175 ? -22.841 -5.668 25.753 1.00 43.94 175 GLN A C 1
ATOM 1378 O O . GLN A 1 175 ? -23.397 -5.569 26.846 1.00 43.94 175 GLN A O 1
ATOM 1383 N N . SER A 1 176 ? -23.437 -5.242 24.633 1.00 39.88 176 SER A N 1
ATOM 1384 C CA . SER A 1 176 ? -24.785 -4.641 24.612 1.00 39.88 176 SER A CA 1
ATOM 1385 C C . SER A 1 176 ? -25.921 -5.669 24.732 1.00 39.88 176 SER A C 1
ATOM 1387 O O . SER A 1 176 ? -27.068 -5.287 24.974 1.00 39.88 176 SER A O 1
ATOM 1389 N N . SER A 1 177 ? -25.631 -6.959 24.539 1.00 44.75 177 SER A N 1
ATOM 1390 C CA . SER A 1 177 ? -26.653 -8.018 24.545 1.00 44.75 177 SER A CA 1
ATOM 1391 C C . SER A 1 177 ? -26.838 -8.677 25.919 1.00 44.75 177 SER A C 1
ATOM 1393 O O . SER A 1 177 ? -27.897 -9.239 26.176 1.00 44.75 177 SER A O 1
ATOM 1395 N N . GLU A 1 178 ? -25.867 -8.566 26.834 1.00 45.62 178 GLU A N 1
ATOM 1396 C CA . GLU A 1 178 ? -25.968 -9.140 28.190 1.00 45.62 178 GLU A CA 1
ATOM 1397 C C . GLU A 1 178 ? -26.612 -8.200 29.225 1.00 45.62 178 GLU A C 1
ATOM 1399 O O . GLU A 1 178 ? -27.064 -8.652 30.273 1.00 45.62 178 GLU A O 1
ATOM 1404 N N . SER A 1 179 ? -26.718 -6.898 28.946 1.00 46.47 179 SER A N 1
ATOM 1405 C CA . SER A 1 179 ? -27.223 -5.906 29.912 1.00 46.47 179 SER A CA 1
ATOM 1406 C C . SER A 1 179 ? -28.755 -5.756 29.943 1.00 46.47 179 SER A C 1
ATOM 1408 O O . SER A 1 179 ? -29.269 -5.037 30.794 1.00 46.47 179 SER A O 1
ATOM 1410 N N . ASN A 1 180 ? -29.499 -6.454 29.074 1.00 48.53 180 ASN A N 1
ATOM 1411 C CA . ASN A 1 180 ? -30.968 -6.364 29.001 1.00 48.53 180 ASN A CA 1
ATOM 1412 C C . ASN A 1 180 ? -31.722 -7.559 29.621 1.00 48.53 180 ASN A C 1
ATOM 1414 O O . ASN A 1 180 ? -32.948 -7.578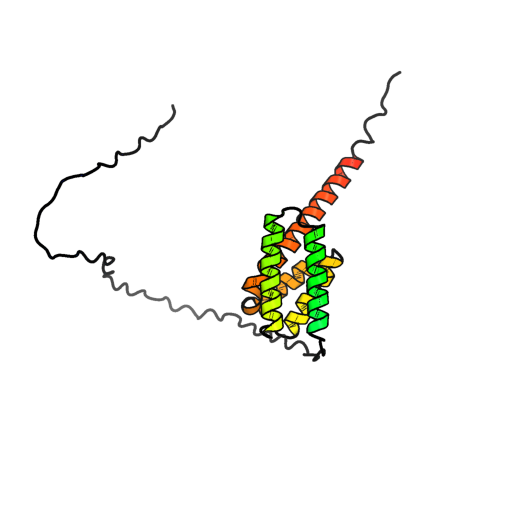 29.574 1.00 48.53 180 ASN A O 1
ATOM 1418 N N . LEU A 1 181 ? -31.032 -8.550 30.205 1.00 45.56 181 LEU A N 1
ATOM 1419 C CA . LEU A 1 181 ? -31.676 -9.768 30.735 1.00 45.56 181 LEU A CA 1
ATOM 1420 C C . LEU A 1 181 ? -31.714 -9.848 32.272 1.00 45.56 181 LEU A C 1
ATOM 1422 O O . LEU A 1 181 ? -32.211 -10.826 32.819 1.00 45.56 181 LEU A O 1
ATOM 1426 N N . LEU A 1 182 ? -31.230 -8.825 32.987 1.00 44.34 182 LEU A N 1
ATOM 1427 C CA . LEU A 1 182 ? -31.105 -8.848 34.451 1.00 44.34 182 LEU A CA 1
ATOM 1428 C C . LEU A 1 182 ? -31.759 -7.627 35.120 1.00 44.34 182 LEU A C 1
ATOM 1430 O O . LEU A 1 182 ? -31.126 -6.932 35.907 1.00 44.34 182 LEU A O 1
ATOM 1434 N N . LEU A 1 183 ? -33.014 -7.318 34.778 1.00 48.38 183 LEU A N 1
ATOM 1435 C CA . LEU A 1 183 ? -33.774 -6.244 35.445 1.00 48.38 183 LEU A CA 1
ATOM 1436 C C . LEU A 1 183 ? -35.287 -6.514 35.544 1.00 48.38 183 LEU A C 1
ATOM 1438 O O . LEU A 1 183 ? -36.094 -5.588 35.593 1.00 48.38 183 LEU A O 1
ATOM 1442 N N . THR A 1 184 ? -35.709 -7.781 35.600 1.00 51.03 184 THR A N 1
ATOM 1443 C CA . THR A 1 184 ? -37.129 -8.113 35.834 1.00 51.03 184 THR A CA 1
ATOM 1444 C C . THR A 1 184 ? -37.310 -9.306 36.766 1.00 51.03 184 THR A C 1
ATOM 1446 O O . THR A 1 184 ? -37.985 -10.271 36.443 1.00 51.03 184 THR A O 1
ATOM 1449 N N . GLU A 1 185 ? -36.740 -9.217 37.962 1.00 47.44 185 GLU A N 1
ATOM 1450 C CA . GLU A 1 185 ? -37.224 -9.921 39.153 1.00 47.44 185 GLU A CA 1
ATOM 1451 C C . GLU A 1 185 ? -36.950 -8.983 40.338 1.00 47.44 185 GLU A C 1
ATOM 1453 O O . GLU A 1 185 ? -35.849 -8.461 40.449 1.00 47.44 185 GLU A O 1
ATOM 1458 N N . ARG A 1 186 ? -37.833 -8.663 41.276 1.00 40.53 186 ARG A N 1
ATOM 1459 C CA . ARG A 1 186 ? -39.252 -8.914 41.511 1.00 40.53 186 ARG A CA 1
ATOM 1460 C C . ARG A 1 186 ? -39.525 -8.056 42.754 1.00 40.53 186 ARG A C 1
ATOM 1462 O O . ARG A 1 186 ? -39.054 -8.406 43.830 1.00 40.53 186 ARG A O 1
ATOM 1469 N N . ASN A 1 187 ? -40.177 -6.908 42.600 1.00 46.28 187 ASN A N 1
ATOM 1470 C CA . ASN A 1 187 ? -40.720 -6.161 43.734 1.00 46.28 187 ASN A CA 1
ATOM 1471 C C . ASN A 1 187 ? -42.217 -6.453 43.773 1.00 46.28 187 ASN A C 1
ATOM 1473 O O . ASN A 1 187 ? -42.964 -5.798 43.053 1.00 46.28 187 ASN A O 1
ATOM 1477 N N . GLU A 1 188 ? -42.608 -7.459 44.553 1.00 48.41 188 GLU A N 1
ATOM 1478 C CA . GLU A 1 188 ? -43.901 -7.549 45.250 1.00 48.41 188 GLU A CA 1
ATOM 1479 C C . GLU A 1 188 ? -43.869 -8.688 46.271 1.00 48.41 188 GLU A C 1
ATOM 1481 O O . GLU A 1 188 ? -43.457 -9.812 45.891 1.00 48.41 188 GLU A O 1
#

Foldseek 3Di:
DDDDDDDDDDDDDDDDDDDDDDDDPDPDDDPPPDPPPPPDPPDPPPPDPPPPPPCPPPPPVPVDPLVVLLVLLCVLVLVLLVVQPPDPVLSVVLVVLSVVVVVCSVVVVDDPVVSVLSSQLSVCSSVLVLVSNVVSLVVCCVPPVVSNVRRSVSSVSSSVSSVVVVVVVVVVVVVVVVPPPPDDDDDD